Protein AF-A0A2T2YAA9-F1 (afdb_monomer)

Foldseek 3Di:
DPDCPPPVVVVVVVVVVVVVVVVVLVVVLVVLVCCCVVAVVVLVVLVVVVLVVLLVLLVVLLVLQDDPDDDDDDDDDDPDDDDDDPPPVDPDDDPDPVNNQVSLVVSLVSLVVVCVVCVVSLVVSLVSLLVVLVVDPDPLSLQLSLLSLVLQADPPDDDDDPVCSVVSSCCDPPPADSPNRSRGLSNCLSVLSVVDRDRVSNSVSSVSSSVSNVRSSVSSVVSSVVSVVVSVVSD

Organism: NCBI:txid2072846

Structure (mmCIF, N/CA/C/O backbone):
data_AF-A0A2T2YAA9-F1
#
_entry.id   AF-A0A2T2YAA9-F1
#
loop_
_atom_site.group_PDB
_atom_site.id
_atom_site.type_symbol
_atom_site.label_atom_id
_atom_site.label_alt_id
_atom_site.label_comp_id
_atom_site.label_asym_id
_atom_site.label_entity_id
_atom_site.label_seq_id
_atom_site.pdbx_PDB_ins_code
_atom_site.Cartn_x
_atom_site.Cartn_y
_atom_site.Cartn_z
_atom_site.occupancy
_atom_site.B_iso_or_equiv
_atom_site.auth_seq_id
_atom_site.auth_comp_id
_atom_site.auth_asym_id
_atom_site.auth_atom_id
_atom_site.pdbx_PDB_model_num
ATOM 1 N N . MET A 1 1 ? -48.857 -7.497 58.746 1.00 42.31 1 MET A N 1
ATOM 2 C CA . MET A 1 1 ? -48.756 -7.093 57.329 1.00 42.31 1 MET A CA 1
ATOM 3 C C . MET A 1 1 ? -47.392 -6.458 57.128 1.00 42.31 1 MET A C 1
ATOM 5 O O . MET A 1 1 ? -47.195 -5.332 57.558 1.00 42.31 1 MET A O 1
ATOM 9 N N . LEU A 1 2 ? -46.434 -7.200 56.572 1.00 41.28 2 LEU A N 1
ATOM 10 C CA . LEU A 1 2 ? -45.189 -6.611 56.080 1.00 41.28 2 LEU A CA 1
ATOM 11 C C . LEU A 1 2 ? -45.542 -5.955 54.744 1.00 41.28 2 LEU A C 1
ATOM 13 O O . LEU A 1 2 ? -45.769 -6.653 53.758 1.00 41.28 2 LEU A O 1
ATOM 17 N N . SER A 1 3 ? -45.708 -4.631 54.735 1.00 47.03 3 SER A N 1
ATOM 18 C CA . SER A 1 3 ? -45.763 -3.887 53.479 1.00 47.03 3 SER A CA 1
ATOM 19 C C . SER A 1 3 ? -44.434 -4.117 52.769 1.00 47.03 3 SER A C 1
ATOM 21 O O . SER A 1 3 ? -43.398 -4.050 53.417 1.00 47.03 3 SER A O 1
ATOM 23 N N . LEU A 1 4 ? -44.459 -4.462 51.481 1.00 53.53 4 LEU A N 1
ATOM 24 C CA . LEU A 1 4 ? -43.274 -4.604 50.634 1.00 53.53 4 LEU A CA 1
ATOM 25 C C . LEU A 1 4 ? -42.867 -3.206 50.143 1.00 53.53 4 LEU A C 1
ATOM 27 O O . LEU A 1 4 ? -43.451 -2.733 49.168 1.00 53.53 4 LEU A O 1
ATOM 31 N N . PRO A 1 5 ? -41.867 -2.529 50.741 1.00 52.25 5 PRO A N 1
ATOM 32 C CA . PRO A 1 5 ? -41.303 -1.302 50.196 1.00 52.25 5 PRO A CA 1
ATOM 33 C C . PRO A 1 5 ? -40.141 -1.653 49.240 1.00 52.25 5 PRO A C 1
ATOM 35 O O . PRO A 1 5 ? -39.520 -0.773 48.656 1.00 52.25 5 PRO A O 1
ATOM 38 N N . SER A 1 6 ? -39.823 -2.947 49.078 1.00 58.31 6 SER A N 1
ATOM 39 C CA . SER A 1 6 ? -38.597 -3.434 48.447 1.00 58.31 6 SER A CA 1
ATOM 40 C C . SER A 1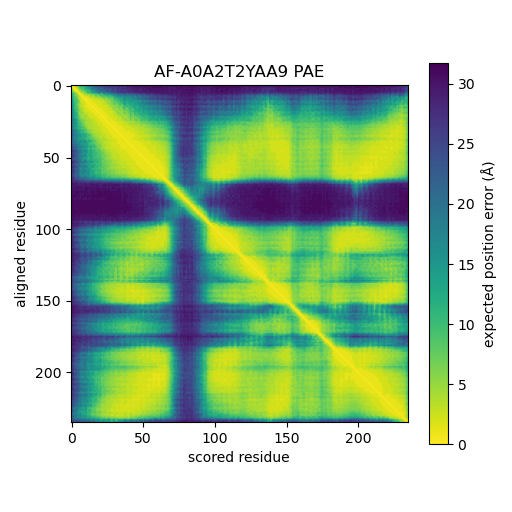 6 ? -38.704 -3.594 46.934 1.00 58.31 6 SER A C 1
ATOM 42 O O . SER A 1 6 ? -37.698 -3.435 46.253 1.00 58.31 6 SER A O 1
ATOM 44 N N . PHE A 1 7 ? -39.896 -3.851 46.383 1.00 58.94 7 PHE A N 1
ATOM 45 C CA . PHE A 1 7 ? -40.039 -4.152 44.953 1.00 58.94 7 PHE A CA 1
ATOM 46 C C . PHE A 1 7 ? -39.785 -2.925 44.064 1.00 58.94 7 PHE A C 1
ATOM 48 O O . PHE A 1 7 ? -39.119 -3.034 43.040 1.00 58.94 7 PHE A O 1
ATOM 55 N N . GLY A 1 8 ? -40.248 -1.740 44.479 1.00 66.44 8 GLY A N 1
ATOM 56 C CA . GLY A 1 8 ? -40.021 -0.491 43.741 1.00 66.44 8 GLY A CA 1
ATOM 57 C C . GLY A 1 8 ? -38.563 -0.017 43.779 1.00 66.44 8 GLY A C 1
ATOM 58 O O . GLY A 1 8 ? -38.060 0.504 42.788 1.00 66.44 8 GLY A O 1
ATOM 59 N N . ILE A 1 9 ? -37.865 -0.248 44.896 1.00 75.19 9 ILE A N 1
ATOM 60 C CA . ILE A 1 9 ? -36.435 0.070 45.036 1.00 75.19 9 ILE A CA 1
ATOM 61 C C . ILE A 1 9 ? -35.593 -0.896 44.191 1.00 75.19 9 ILE A C 1
ATOM 63 O O . ILE A 1 9 ? -34.710 -0.446 43.464 1.00 75.19 9 ILE A O 1
ATOM 67 N N . LEU A 1 10 ? -35.903 -2.199 44.222 1.00 68.31 10 LEU A N 1
ATOM 68 C CA . LEU A 1 10 ? -35.247 -3.209 43.383 1.00 68.31 10 LEU A CA 1
ATOM 69 C C . LEU A 1 10 ? -35.483 -2.964 41.890 1.00 68.31 10 LEU A C 1
ATOM 71 O O . LEU A 1 10 ? -34.528 -2.990 41.125 1.00 68.31 10 LEU A O 1
ATOM 75 N N . ALA A 1 11 ? -36.717 -2.671 41.473 1.00 74.25 11 ALA A N 1
ATOM 76 C CA . ALA A 1 11 ? -37.031 -2.382 40.074 1.00 74.25 11 ALA A CA 1
ATOM 77 C C . ALA A 1 11 ? -36.314 -1.120 39.566 1.00 74.25 11 ALA A C 1
ATOM 79 O O . ALA A 1 11 ? -35.820 -1.107 38.440 1.00 74.25 11 ALA A O 1
ATOM 80 N N . LYS A 1 12 ? -36.209 -0.078 40.404 1.00 80.31 12 LYS A N 1
ATOM 81 C CA . LYS A 1 12 ? -35.449 1.132 40.076 1.00 80.31 12 LYS A CA 1
ATOM 82 C C . LYS A 1 12 ? -33.952 0.843 39.959 1.00 80.31 12 LYS A C 1
ATOM 84 O O . LYS A 1 12 ? -33.364 1.210 38.956 1.00 80.31 12 LYS A O 1
ATOM 89 N N . ALA A 1 13 ? -33.357 0.145 40.926 1.00 78.19 13 ALA A N 1
ATOM 90 C CA . ALA A 1 13 ? -31.937 -0.210 40.880 1.00 78.19 13 ALA A CA 1
ATOM 91 C C . ALA A 1 13 ? -31.597 -1.101 39.672 1.00 78.19 13 ALA A C 1
ATOM 93 O O . ALA A 1 13 ? -30.554 -0.926 39.051 1.00 78.19 13 ALA A O 1
ATOM 94 N N . PHE A 1 14 ? -32.494 -2.025 39.312 1.00 82.62 14 PHE A N 1
ATOM 95 C CA . PHE A 1 14 ? -32.346 -2.867 38.127 1.00 82.62 14 PHE A CA 1
ATOM 96 C C . PHE A 1 14 ? -32.404 -2.024 36.850 1.00 82.62 14 PHE A C 1
ATOM 98 O O . PHE A 1 14 ? -31.515 -2.123 36.014 1.00 82.62 14 PHE A O 1
ATOM 105 N N . LYS A 1 15 ? -33.394 -1.133 36.730 1.00 86.50 15 LYS A N 1
ATOM 106 C CA . LYS A 1 15 ? -33.481 -0.196 35.607 1.00 86.50 15 LYS A CA 1
ATOM 107 C C . LYS A 1 15 ? -32.235 0.689 35.508 1.00 86.50 15 LYS A C 1
ATOM 109 O O . LYS A 1 15 ? -31.640 0.752 34.443 1.00 86.50 15 LYS A O 1
ATOM 114 N N . ASP A 1 16 ? -31.816 1.308 36.611 1.00 84.81 16 ASP A N 1
ATOM 115 C CA . ASP A 1 16 ? -30.644 2.186 36.658 1.00 84.81 16 ASP A CA 1
ATOM 116 C C . ASP A 1 16 ? -29.367 1.428 36.234 1.00 84.81 16 ASP A C 1
ATOM 118 O O . ASP A 1 16 ? -28.530 1.974 35.521 1.00 84.81 16 ASP A O 1
ATOM 122 N N . PHE A 1 17 ? -29.235 0.149 36.609 1.00 85.50 17 PHE A N 1
ATOM 123 C CA . PHE A 1 17 ? -28.132 -0.714 36.176 1.00 85.50 17 PHE A CA 1
ATOM 124 C C . PHE A 1 17 ? -28.141 -0.978 34.663 1.00 85.50 17 PHE A C 1
ATOM 126 O O . PHE A 1 17 ? -27.110 -0.806 34.015 1.00 85.50 17 PHE A O 1
ATOM 133 N N . PHE A 1 18 ? -29.289 -1.347 34.082 1.00 87.19 18 PHE A N 1
ATOM 134 C CA . PHE A 1 18 ? -29.398 -1.530 32.629 1.00 87.19 18 PHE A CA 1
ATOM 135 C C . PHE A 1 18 ? -29.187 -0.217 31.875 1.00 87.19 18 PHE A C 1
ATOM 137 O O . PHE A 1 18 ? -28.466 -0.212 30.885 1.00 87.19 18 PHE A O 1
ATOM 144 N N . ASP A 1 19 ? -29.728 0.899 32.367 1.00 87.69 19 ASP A N 1
ATOM 145 C CA . ASP A 1 19 ? -29.524 2.227 31.782 1.00 87.69 19 ASP A CA 1
ATOM 146 C C . ASP A 1 19 ? -28.031 2.607 31.769 1.00 87.69 19 ASP A C 1
ATOM 148 O O . ASP A 1 19 ? -27.552 3.207 30.807 1.00 87.69 19 ASP A O 1
ATOM 152 N N . ILE A 1 20 ? -27.273 2.248 32.813 1.00 86.25 20 ILE A N 1
ATOM 153 C CA . ILE A 1 20 ? -25.814 2.433 32.846 1.00 86.25 20 ILE A CA 1
ATOM 154 C C . ILE A 1 20 ? -25.128 1.538 31.810 1.00 86.25 20 ILE A C 1
ATOM 156 O O . ILE A 1 20 ? -24.287 2.035 31.066 1.00 86.25 20 ILE A O 1
ATOM 160 N N . ILE A 1 21 ? -25.489 0.253 31.720 1.00 85.88 21 ILE A N 1
ATOM 161 C CA . ILE A 1 21 ? -24.911 -0.667 30.725 1.00 85.88 21 ILE A CA 1
ATOM 162 C C . ILE A 1 21 ? -25.184 -0.180 29.298 1.00 85.88 21 ILE A C 1
ATOM 164 O O . ILE A 1 21 ? -24.259 -0.137 28.490 1.00 85.88 21 ILE A O 1
ATOM 168 N N . PHE A 1 22 ? -26.416 0.238 28.994 1.00 85.44 22 PHE A N 1
ATOM 169 C CA . PHE A 1 22 ? -26.766 0.780 27.681 1.00 85.44 22 PHE A CA 1
ATOM 170 C C . PHE A 1 22 ? -25.948 2.032 27.358 1.00 85.44 22 PHE A C 1
ATOM 172 O O . PHE A 1 22 ? -25.368 2.112 26.280 1.00 85.44 22 PHE A O 1
ATOM 179 N N . LYS A 1 23 ? -25.803 2.962 28.311 1.00 87.38 23 LYS A N 1
ATOM 180 C CA . LYS A 1 23 ? -24.976 4.165 28.125 1.00 87.38 23 LYS A CA 1
ATOM 181 C C . LYS A 1 23 ? -23.495 3.857 27.923 1.00 87.38 23 LYS A C 1
ATOM 183 O O . LYS A 1 23 ? -22.835 4.571 27.174 1.00 87.38 23 LYS A O 1
ATOM 188 N N . ILE A 1 24 ? -22.963 2.833 28.593 1.00 85.50 24 ILE A N 1
ATOM 189 C CA . ILE A 1 24 ? -21.583 2.378 28.374 1.00 85.50 24 ILE A CA 1
ATOM 190 C C . ILE A 1 24 ? -21.442 1.852 26.944 1.00 85.50 24 ILE A C 1
ATOM 192 O O . ILE A 1 24 ? -20.540 2.295 26.240 1.00 85.50 24 ILE A O 1
ATOM 196 N N . GLY A 1 25 ? -22.367 1.003 26.485 1.00 84.81 25 GLY A N 1
ATOM 197 C CA . GLY A 1 25 ? -22.364 0.489 25.113 1.00 84.81 25 GLY A CA 1
ATOM 198 C C . GLY A 1 25 ? -22.473 1.593 24.054 1.00 84.81 25 GLY A C 1
ATOM 199 O O . GLY A 1 25 ? -21.691 1.616 23.107 1.00 84.81 25 GLY A O 1
ATOM 200 N N . GLU A 1 26 ? -23.381 2.557 24.238 1.00 86.75 26 GLU A N 1
ATOM 201 C CA . GLU A 1 26 ? -23.513 3.728 23.355 1.00 86.75 26 GLU A CA 1
ATOM 202 C C . GLU A 1 26 ? -22.229 4.567 23.320 1.00 86.75 26 GLU A C 1
ATOM 204 O O . GLU A 1 26 ? -21.794 5.010 22.255 1.00 86.75 26 GLU A O 1
ATOM 209 N N . TYR A 1 27 ? -21.601 4.781 24.480 1.00 86.75 27 TYR A N 1
ATOM 210 C CA . TYR A 1 27 ? -20.348 5.522 24.575 1.00 86.75 27 TYR A CA 1
ATOM 211 C C . TYR A 1 27 ? -19.201 4.791 23.871 1.00 86.75 27 TYR A C 1
ATOM 213 O O . TYR A 1 27 ? -18.469 5.411 23.099 1.00 86.75 27 TYR A O 1
ATOM 221 N N . GLU A 1 28 ? -19.052 3.485 24.096 1.00 85.25 28 GLU A N 1
ATOM 222 C CA . GLU A 1 28 ? -18.047 2.655 23.427 1.00 85.25 28 GLU A CA 1
ATOM 223 C C . GLU A 1 28 ? -18.237 2.675 21.908 1.00 85.25 28 GLU A C 1
ATOM 225 O O . GLU A 1 28 ? -17.284 2.937 21.171 1.00 85.25 28 GLU A O 1
ATOM 230 N N . GLN A 1 29 ? -19.469 2.495 21.430 1.00 84.62 29 GLN A N 1
ATOM 231 C CA . GLN A 1 29 ? -19.788 2.560 20.006 1.00 84.62 29 GLN A CA 1
ATOM 232 C C . GLN A 1 29 ? -19.463 3.939 19.411 1.00 84.62 29 GLN A C 1
ATOM 234 O O . GLN A 1 29 ? -18.810 4.027 18.368 1.00 84.62 29 GLN A O 1
ATOM 239 N N . ALA A 1 30 ? -19.825 5.027 20.098 1.00 87.38 30 ALA A N 1
ATOM 240 C CA . ALA A 1 30 ? -19.506 6.384 19.661 1.00 87.38 30 ALA A CA 1
ATOM 241 C C . ALA A 1 30 ? -17.989 6.636 19.584 1.00 87.38 30 ALA A C 1
ATOM 243 O O . ALA A 1 30 ? -17.515 7.275 18.641 1.00 87.38 30 ALA A O 1
ATOM 244 N N . GLN A 1 31 ? -17.206 6.115 20.536 1.00 85.75 31 GLN A N 1
ATOM 245 C CA . GLN A 1 31 ? -15.742 6.209 20.498 1.00 85.75 31 GLN A CA 1
ATOM 246 C C . GLN A 1 31 ? -15.150 5.431 19.320 1.00 85.75 31 GLN A C 1
ATOM 248 O O . GLN A 1 31 ? -14.274 5.946 18.621 1.00 85.75 31 GLN A O 1
ATOM 253 N N . ARG A 1 32 ? -15.650 4.219 19.057 1.00 85.38 32 ARG A N 1
ATOM 254 C CA . ARG A 1 32 ? -15.212 3.401 17.919 1.00 85.38 32 ARG A CA 1
ATOM 255 C C . ARG A 1 32 ? -15.513 4.076 16.583 1.00 85.38 32 ARG A C 1
ATOM 257 O O . ARG A 1 32 ? -14.633 4.159 15.726 1.00 85.38 32 ARG A O 1
ATOM 264 N N . GLU A 1 33 ? -16.715 4.624 16.418 1.00 88.31 33 GLU A N 1
ATOM 265 C CA . GLU A 1 33 ? -17.073 5.393 15.224 1.00 88.31 33 GLU A CA 1
ATOM 266 C C . GLU A 1 33 ? -16.195 6.627 15.039 1.00 88.31 33 GLU A C 1
ATOM 268 O O . GLU A 1 33 ? -15.752 6.916 13.923 1.00 88.31 33 GLU A O 1
ATOM 273 N N . LYS A 1 34 ? -15.943 7.360 16.129 1.00 89.19 34 LYS A N 1
ATOM 274 C CA . LYS A 1 34 ? -15.085 8.541 16.111 1.00 89.19 34 LYS A CA 1
ATOM 275 C C . LYS A 1 34 ? -13.676 8.172 15.653 1.00 89.19 34 LYS A C 1
ATOM 277 O O . LYS A 1 34 ? -13.170 8.778 14.712 1.00 89.19 34 LYS A O 1
ATOM 282 N N . LYS A 1 35 ? -13.078 7.129 16.239 1.00 85.56 35 LYS A N 1
ATOM 283 C CA . LYS A 1 35 ? -11.759 6.616 15.837 1.00 85.56 35 LYS A CA 1
ATOM 284 C C . LYS A 1 35 ? -11.744 6.195 14.368 1.00 85.56 35 LYS A C 1
ATOM 286 O O . LYS A 1 35 ? -10.823 6.550 13.635 1.00 85.56 35 LYS A O 1
ATOM 291 N N . PHE A 1 36 ? -12.771 5.487 13.901 1.00 89.31 36 PHE A N 1
ATOM 292 C CA . PHE A 1 36 ? -12.857 5.095 12.497 1.00 89.31 36 PHE A CA 1
ATOM 293 C C . PHE A 1 36 ? -12.867 6.307 11.556 1.00 89.31 36 PHE A C 1
ATOM 295 O O . PHE A 1 36 ? -12.068 6.364 10.622 1.00 89.31 36 PHE A O 1
ATOM 302 N N . LYS A 1 37 ? -13.732 7.292 11.824 1.00 90.12 37 LYS A N 1
ATOM 303 C CA . LYS A 1 37 ? -13.917 8.485 10.982 1.00 90.12 37 LYS A CA 1
ATOM 304 C C . LYS A 1 37 ? -12.713 9.427 11.014 1.00 90.12 37 LYS A C 1
ATOM 306 O O . LYS A 1 37 ? -12.337 9.957 9.975 1.00 90.12 37 LYS A O 1
ATOM 311 N N . GLU A 1 38 ? -12.123 9.644 12.186 1.00 88.38 38 GLU A N 1
ATOM 312 C CA . GLU A 1 38 ? -11.059 10.637 12.380 1.00 88.38 38 GLU A CA 1
ATOM 313 C C . GLU A 1 38 ? -9.654 10.076 12.131 1.00 88.38 38 GLU A C 1
ATOM 315 O O . GLU A 1 38 ? -8.731 10.846 11.872 1.00 88.38 38 GLU A O 1
ATOM 320 N N . VAL A 1 39 ? -9.475 8.752 12.200 1.00 85.75 39 VAL A N 1
ATOM 321 C CA . VAL A 1 39 ? -8.144 8.128 12.179 1.00 85.75 39 VAL A CA 1
ATOM 322 C C . VAL A 1 39 ? -8.018 7.076 11.080 1.00 85.75 39 VAL A C 1
ATOM 324 O O . VAL A 1 39 ? -7.209 7.238 10.167 1.00 85.75 39 VAL A O 1
ATOM 327 N N . ILE A 1 40 ? -8.821 6.010 11.126 1.00 87.81 40 ILE A N 1
ATOM 328 C CA . ILE A 1 40 ? -8.677 4.860 10.212 1.00 87.81 40 ILE A CA 1
ATOM 329 C C . ILE A 1 40 ? -9.000 5.247 8.763 1.00 87.81 40 ILE A C 1
ATOM 331 O O . ILE A 1 40 ? -8.230 4.954 7.846 1.00 87.81 40 ILE A O 1
ATOM 335 N N . LEU A 1 41 ? -10.122 5.936 8.550 1.00 90.38 41 LEU A N 1
ATOM 336 C CA . LEU A 1 41 ? -10.585 6.316 7.220 1.00 90.38 41 LEU A CA 1
ATOM 337 C C . LEU A 1 41 ? -9.626 7.300 6.516 1.00 90.38 41 LEU A C 1
ATOM 339 O O . LEU A 1 41 ? -9.279 7.033 5.363 1.00 90.38 41 LEU A O 1
ATOM 343 N N . PRO A 1 42 ? -9.125 8.375 7.159 1.00 89.69 42 PRO A N 1
ATOM 344 C CA . PRO A 1 42 ? -8.121 9.249 6.548 1.00 89.69 42 PRO A CA 1
ATOM 345 C C . PRO A 1 42 ? -6.823 8.526 6.164 1.00 89.69 42 PRO A C 1
ATOM 347 O O . PRO A 1 42 ? -6.260 8.784 5.095 1.00 89.69 42 PRO A O 1
ATOM 350 N N . VAL A 1 43 ? -6.353 7.587 6.995 1.00 87.06 43 VAL A N 1
ATOM 351 C CA . VAL A 1 43 ? -5.174 6.763 6.674 1.00 87.06 43 VAL A CA 1
ATOM 352 C C . VAL A 1 43 ? -5.427 5.930 5.418 1.00 87.06 43 VAL A C 1
ATOM 354 O O . VAL A 1 43 ? -4.605 5.948 4.501 1.00 87.06 43 VAL A O 1
ATOM 357 N N . TYR A 1 44 ? -6.585 5.272 5.318 1.00 90.44 44 TYR A N 1
ATOM 358 C CA . TYR A 1 44 ? -6.962 4.522 4.118 1.00 90.44 44 TYR A CA 1
ATOM 359 C C . TYR A 1 44 ? -7.085 5.405 2.867 1.00 90.44 44 TYR A C 1
ATOM 361 O O . TYR A 1 44 ? -6.632 5.027 1.790 1.00 90.44 44 TYR A O 1
ATOM 369 N N . GLN A 1 45 ? -7.661 6.603 2.985 1.00 90.94 45 GLN A N 1
ATOM 370 C CA . GLN A 1 45 ? -7.767 7.543 1.862 1.00 90.94 45 GLN A CA 1
ATOM 371 C C . GLN A 1 45 ? -6.387 7.981 1.350 1.00 90.94 45 GLN A C 1
ATOM 373 O O . GLN A 1 45 ? -6.161 8.083 0.139 1.00 90.94 45 GLN A O 1
ATOM 378 N N . THR A 1 46 ? -5.445 8.185 2.271 1.00 86.94 46 THR A N 1
ATOM 379 C CA . THR A 1 46 ? -4.061 8.529 1.927 1.00 86.94 46 THR A CA 1
ATOM 380 C C . THR A 1 46 ? -3.376 7.341 1.253 1.00 86.94 46 THR A C 1
ATOM 382 O O . THR A 1 46 ? -2.750 7.498 0.206 1.00 86.94 46 THR A O 1
ATOM 385 N N . PHE A 1 47 ? -3.575 6.132 1.783 1.00 88.50 47 PHE A N 1
ATOM 386 C CA . PHE A 1 47 ? -3.129 4.889 1.161 1.00 88.50 47 PHE A CA 1
ATOM 387 C C . PHE A 1 47 ? -3.666 4.715 -0.270 1.00 88.50 47 PHE A C 1
ATOM 389 O O . PHE A 1 47 ? -2.880 4.439 -1.172 1.00 88.50 47 PHE A O 1
ATOM 396 N N . ASN A 1 48 ? -4.962 4.942 -0.510 1.00 90.69 48 ASN A N 1
ATOM 397 C CA . ASN A 1 48 ? -5.555 4.862 -1.851 1.00 90.69 48 ASN A CA 1
ATOM 398 C C . ASN A 1 48 ? -4.882 5.823 -2.834 1.00 90.69 48 ASN A C 1
ATOM 400 O O . ASN A 1 48 ? -4.609 5.454 -3.975 1.00 90.69 48 ASN A O 1
ATOM 404 N N . THR A 1 49 ? -4.588 7.044 -2.381 1.00 89.00 49 THR A N 1
ATOM 405 C CA . THR A 1 49 ? -3.879 8.042 -3.193 1.00 89.00 49 THR A CA 1
ATOM 406 C C . THR A 1 49 ? -2.478 7.551 -3.557 1.00 89.00 49 THR A C 1
ATOM 408 O O . THR A 1 49 ? -2.100 7.587 -4.726 1.00 89.00 49 THR A O 1
ATOM 411 N N . ILE A 1 50 ? -1.741 7.017 -2.578 1.00 86.00 50 ILE A N 1
ATOM 412 C CA . ILE A 1 50 ? -0.394 6.469 -2.782 1.00 86.00 50 ILE A CA 1
ATOM 413 C C . ILE A 1 50 ? -0.423 5.268 -3.737 1.00 86.00 50 ILE A C 1
ATOM 415 O O . ILE A 1 50 ? 0.422 5.172 -4.625 1.00 86.00 50 ILE A O 1
ATOM 419 N N . HIS A 1 51 ? -1.381 4.353 -3.575 1.00 89.94 51 HIS A N 1
ATOM 420 C CA . HIS A 1 51 ? -1.538 3.198 -4.456 1.00 89.94 51 HIS A CA 1
ATOM 421 C C . HIS A 1 51 ? -1.804 3.630 -5.903 1.00 89.94 51 HIS A C 1
ATOM 423 O O . HIS A 1 51 ? -1.084 3.213 -6.810 1.00 89.94 51 HIS A O 1
ATOM 429 N N . ALA A 1 52 ? -2.775 4.522 -6.119 1.00 89.38 52 ALA A N 1
ATOM 430 C CA . ALA A 1 52 ? -3.093 5.034 -7.449 1.00 89.38 52 ALA A CA 1
ATOM 431 C C . ALA A 1 52 ? -1.890 5.736 -8.101 1.00 89.38 52 ALA A C 1
ATOM 433 O O . ALA A 1 52 ? -1.636 5.565 -9.294 1.00 89.38 52 ALA A O 1
ATOM 434 N N . GLU A 1 53 ? -1.122 6.496 -7.318 1.00 87.12 53 GLU A N 1
ATOM 435 C CA . GLU A 1 53 ? 0.094 7.154 -7.789 1.00 87.12 53 GLU A CA 1
ATOM 436 C C . GLU A 1 53 ? 1.181 6.146 -8.185 1.00 87.12 53 GLU A C 1
ATOM 438 O O . GLU A 1 53 ? 1.774 6.287 -9.255 1.00 87.12 53 GLU A O 1
ATOM 443 N N . TYR A 1 54 ? 1.405 5.097 -7.387 1.00 86.75 54 TYR A N 1
ATOM 444 C CA . TYR A 1 54 ? 2.334 4.022 -7.739 1.00 86.75 54 TYR A CA 1
ATOM 445 C C . TYR A 1 54 ? 1.971 3.359 -9.065 1.00 86.75 54 TYR A C 1
ATOM 447 O O . TYR A 1 54 ? 2.832 3.242 -9.935 1.00 86.75 54 TYR A O 1
ATOM 455 N N . ILE A 1 55 ? 0.709 2.952 -9.231 1.00 90.19 55 ILE A N 1
ATOM 456 C CA . ILE A 1 55 ? 0.245 2.304 -10.463 1.00 90.19 55 ILE A CA 1
ATOM 457 C C . ILE A 1 55 ? 0.438 3.240 -11.656 1.00 90.19 55 ILE A C 1
ATOM 459 O O . ILE A 1 55 ? 1.000 2.831 -12.668 1.00 90.19 55 ILE A O 1
ATOM 463 N N . LYS A 1 56 ? 0.077 4.520 -11.516 1.00 88.50 56 LYS A N 1
ATOM 464 C CA . LYS A 1 56 ? 0.265 5.525 -12.569 1.00 88.50 56 LYS A CA 1
ATOM 465 C C . LYS A 1 56 ? 1.737 5.708 -12.958 1.00 88.50 56 LYS A C 1
ATOM 467 O O . LYS A 1 56 ? 2.040 5.791 -14.146 1.00 88.50 56 LYS A O 1
ATOM 472 N N . ILE A 1 57 ? 2.641 5.800 -11.981 1.00 86.81 57 ILE A N 1
ATOM 473 C CA . ILE A 1 57 ? 4.086 5.944 -12.217 1.00 86.81 57 ILE A CA 1
ATOM 474 C C . ILE A 1 57 ? 4.630 4.709 -12.934 1.00 86.81 57 ILE A C 1
ATOM 476 O O . ILE A 1 57 ? 5.370 4.847 -13.907 1.00 86.81 57 ILE A O 1
ATOM 480 N N . ILE A 1 58 ? 4.253 3.514 -12.476 1.00 89.75 58 ILE A N 1
ATOM 481 C CA . ILE A 1 58 ? 4.702 2.253 -13.068 1.00 89.75 58 ILE A CA 1
ATOM 482 C C . ILE A 1 58 ? 4.191 2.122 -14.507 1.00 89.75 58 ILE A C 1
ATOM 484 O O . ILE A 1 58 ? 4.989 1.851 -15.402 1.00 89.75 58 ILE A O 1
ATOM 488 N N . ASP A 1 59 ? 2.906 2.387 -14.751 1.00 89.12 59 ASP A N 1
ATOM 489 C CA . ASP A 1 59 ? 2.303 2.321 -16.087 1.00 89.12 59 ASP A CA 1
ATOM 490 C C . ASP A 1 59 ? 2.965 3.314 -17.053 1.00 89.12 59 ASP A C 1
ATOM 492 O O . ASP A 1 59 ? 3.275 2.961 -18.192 1.00 89.12 59 ASP A O 1
ATOM 496 N N . PHE A 1 60 ? 3.265 4.531 -16.584 1.00 88.38 60 PHE A N 1
ATOM 497 C CA . PHE A 1 60 ? 4.039 5.504 -17.355 1.00 88.38 60 PHE A CA 1
ATOM 498 C C . PHE A 1 60 ? 5.439 4.980 -17.699 1.00 88.38 60 PHE A C 1
ATOM 500 O O . PHE A 1 60 ? 5.858 5.075 -18.851 1.00 88.38 60 PHE A O 1
ATOM 507 N N . CYS A 1 61 ? 6.154 4.403 -16.727 1.00 87.44 61 CYS A N 1
ATOM 508 C CA . CYS A 1 61 ? 7.494 3.867 -16.959 1.00 87.44 61 CYS A CA 1
ATOM 509 C C . CYS A 1 61 ? 7.473 2.720 -17.977 1.00 87.44 61 CYS A C 1
ATOM 511 O O . CYS A 1 61 ? 8.282 2.710 -18.899 1.00 87.44 61 CYS A O 1
ATOM 513 N N . ILE A 1 62 ? 6.519 1.791 -17.859 1.00 88.62 62 ILE A N 1
ATOM 514 C CA . ILE A 1 62 ? 6.340 0.683 -18.809 1.00 88.62 62 ILE A CA 1
ATOM 515 C C . ILE A 1 62 ? 6.075 1.221 -20.222 1.00 88.62 62 ILE A C 1
ATOM 517 O O . ILE A 1 62 ? 6.664 0.727 -21.183 1.00 88.62 62 ILE A O 1
ATOM 521 N N . ALA A 1 63 ? 5.213 2.230 -20.362 1.00 85.50 63 ALA A N 1
ATOM 522 C CA . ALA A 1 63 ? 4.876 2.815 -21.659 1.00 85.50 63 ALA A CA 1
ATOM 523 C C . ALA A 1 63 ? 6.031 3.619 -22.286 1.00 85.50 63 ALA A C 1
ATOM 525 O O . ALA A 1 63 ? 6.135 3.687 -23.507 1.00 85.50 63 ALA A O 1
ATOM 526 N N . ALA A 1 64 ? 6.890 4.233 -21.468 1.00 84.69 64 ALA A N 1
ATOM 527 C CA . ALA A 1 64 ? 8.011 5.051 -21.931 1.00 84.69 64 ALA A CA 1
ATOM 528 C C . ALA A 1 64 ? 9.290 4.245 -22.235 1.00 84.69 64 ALA A C 1
ATOM 530 O O . ALA A 1 64 ? 10.203 4.774 -22.879 1.00 84.69 64 ALA A O 1
ATOM 531 N N . LEU A 1 65 ? 9.365 2.977 -21.810 1.00 85.31 65 LEU A N 1
ATOM 532 C CA . LEU A 1 65 ? 10.437 2.072 -22.222 1.00 85.31 65 LEU A CA 1
ATOM 533 C C . LEU A 1 65 ? 10.416 1.858 -23.745 1.00 85.31 65 LEU A C 1
ATOM 535 O O . LEU A 1 65 ? 9.333 1.753 -24.329 1.00 85.31 65 LEU A O 1
ATOM 539 N N . PRO A 1 66 ? 11.590 1.773 -24.394 1.00 79.50 66 PRO A N 1
ATOM 540 C CA . PRO A 1 66 ? 11.663 1.473 -25.820 1.00 79.50 66 PRO A CA 1
ATOM 541 C C . PRO A 1 66 ? 10.968 0.135 -26.126 1.00 79.50 66 PRO A C 1
ATOM 543 O O . PRO A 1 66 ? 10.969 -0.777 -25.303 1.00 79.50 66 PRO A O 1
ATOM 546 N N . LEU A 1 67 ? 10.329 0.039 -27.293 1.00 72.62 67 LEU A N 1
ATOM 547 C CA . LEU A 1 67 ? 9.780 -1.214 -27.814 1.00 72.62 67 LEU A CA 1
ATOM 548 C C . LEU A 1 67 ? 10.845 -1.840 -28.711 1.00 72.62 67 LEU A C 1
ATOM 550 O O . LEU A 1 67 ? 11.358 -1.158 -29.601 1.00 72.62 67 LEU A O 1
ATOM 554 N N . LYS A 1 68 ? 11.193 -3.108 -28.471 1.00 61.59 68 LYS A N 1
ATOM 555 C CA . 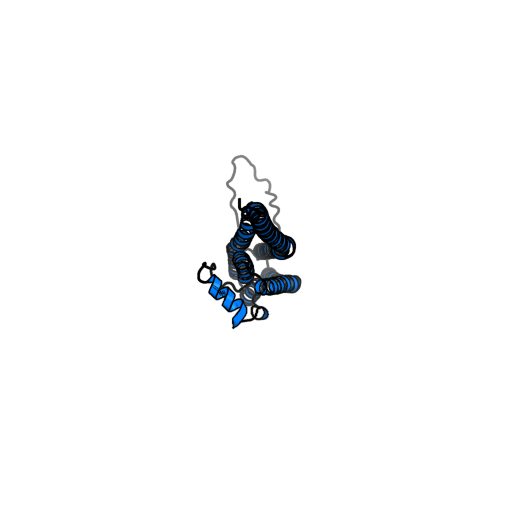LYS A 1 68 ? 12.245 -3.783 -29.241 1.00 61.59 68 LYS A CA 1
ATOM 556 C C . LYS A 1 68 ? 11.900 -4.004 -30.716 1.00 61.59 68 LYS A C 1
ATOM 558 O O . LYS A 1 68 ? 12.832 -4.049 -31.502 1.00 61.59 68 LYS A O 1
ATOM 563 N N . ASP A 1 69 ? 10.624 -4.052 -31.108 1.00 49.91 69 ASP A N 1
ATOM 564 C CA . ASP A 1 69 ? 10.221 -4.210 -32.511 1.00 49.91 69 ASP A CA 1
ATOM 565 C C . ASP A 1 69 ? 8.773 -3.745 -32.765 1.00 49.91 69 ASP A C 1
ATOM 567 O O . ASP A 1 69 ? 7.821 -4.373 -32.313 1.00 49.91 69 ASP A O 1
ATOM 571 N N . GLU A 1 70 ? 8.591 -2.702 -33.578 1.00 44.69 70 GLU A N 1
ATOM 572 C CA . GLU A 1 70 ? 7.404 -2.566 -34.437 1.00 44.69 70 GLU A CA 1
ATOM 573 C C . GLU A 1 70 ? 7.876 -2.358 -35.881 1.00 44.69 70 GLU A C 1
ATOM 575 O O . GLU A 1 70 ? 7.801 -1.271 -36.454 1.00 44.69 70 GLU A O 1
ATOM 580 N N . SER A 1 71 ? 8.393 -3.428 -36.488 1.00 40.38 71 SER A N 1
ATOM 581 C CA . SER A 1 71 ? 8.455 -3.536 -37.943 1.00 40.38 71 SER A CA 1
ATOM 582 C C . SER A 1 71 ? 7.305 -4.426 -38.441 1.00 40.38 71 SER A C 1
ATOM 584 O O . SER A 1 71 ? 7.223 -5.615 -38.158 1.00 40.38 71 SER A O 1
ATOM 586 N N . THR A 1 72 ? 6.403 -3.777 -39.191 1.00 39.19 72 THR A N 1
ATOM 587 C CA . THR A 1 72 ? 5.346 -4.304 -40.084 1.00 39.19 72 THR A CA 1
ATOM 588 C C . THR A 1 72 ? 4.164 -5.080 -39.481 1.00 39.19 72 THR A C 1
ATOM 590 O O . THR A 1 72 ? 4.186 -6.297 -39.352 1.00 39.19 72 THR A O 1
ATOM 593 N N . ILE A 1 73 ? 3.049 -4.368 -39.271 1.00 35.16 73 ILE A N 1
ATOM 594 C CA . ILE A 1 73 ? 1.696 -4.946 -39.332 1.00 35.16 73 ILE A CA 1
ATOM 595 C C . ILE A 1 73 ? 1.290 -5.011 -40.814 1.00 35.16 73 ILE A C 1
ATOM 597 O O . ILE A 1 73 ? 1.104 -3.960 -41.440 1.00 35.16 73 ILE A O 1
ATOM 601 N N . ASP A 1 74 ? 1.152 -6.215 -41.372 1.00 36.16 74 ASP A N 1
ATOM 602 C CA . ASP A 1 74 ? 0.497 -6.426 -42.668 1.00 36.16 74 ASP A CA 1
ATOM 603 C C . ASP A 1 74 ? -1.020 -6.265 -42.504 1.00 36.16 74 ASP A C 1
ATOM 605 O O . ASP A 1 74 ? -1.671 -6.979 -41.739 1.00 36.16 74 ASP A O 1
ATOM 609 N N . ILE A 1 75 ? -1.588 -5.294 -43.218 1.00 38.75 75 ILE A N 1
ATOM 610 C CA . ILE A 1 75 ? -3.035 -5.067 -43.285 1.00 38.75 75 ILE A CA 1
ATOM 611 C C . ILE A 1 75 ? -3.570 -5.902 -44.460 1.00 38.75 75 ILE A C 1
ATOM 613 O O . ILE A 1 75 ? -3.013 -5.787 -45.554 1.00 38.75 75 ILE A O 1
ATOM 617 N N . PRO A 1 76 ? -4.640 -6.705 -44.298 1.00 36.50 76 PRO A N 1
ATOM 618 C CA . PRO A 1 76 ? -5.221 -7.446 -45.414 1.00 36.50 76 PRO A CA 1
ATOM 619 C C . PRO A 1 76 ? -5.733 -6.472 -46.486 1.00 36.50 76 PRO A C 1
ATOM 621 O O . PRO A 1 76 ? -6.472 -5.538 -46.166 1.00 36.50 76 PRO A O 1
ATOM 624 N N . GLU A 1 77 ? -5.349 -6.673 -47.750 1.00 36.09 77 GLU A N 1
ATOM 625 C CA . GLU A 1 77 ? -5.844 -5.863 -48.869 1.00 36.09 77 GLU A CA 1
ATOM 626 C C . GLU A 1 77 ? -7.372 -6.020 -49.002 1.00 36.09 77 GLU A C 1
ATOM 628 O O . GLU A 1 77 ? -7.888 -7.124 -49.170 1.00 36.09 77 GLU A O 1
ATOM 633 N N . ILE A 1 78 ? -8.106 -4.904 -48.929 1.00 39.47 78 ILE A N 1
ATOM 634 C CA . ILE A 1 78 ? -9.533 -4.847 -49.269 1.00 39.47 78 ILE A CA 1
ATOM 635 C C . ILE A 1 78 ? -9.626 -4.584 -50.776 1.00 39.47 78 ILE A C 1
ATOM 637 O O . ILE A 1 78 ? -9.142 -3.556 -51.259 1.00 39.47 78 ILE A O 1
ATOM 641 N N . GLU A 1 79 ? -10.234 -5.510 -51.522 1.00 32.34 79 GLU A N 1
ATOM 642 C CA . GLU A 1 79 ? -10.432 -5.386 -52.970 1.00 32.34 79 GLU A CA 1
ATOM 643 C C . GLU A 1 79 ? -11.173 -4.086 -53.327 1.00 32.34 79 GLU A C 1
ATOM 645 O O . GLU A 1 79 ? -12.262 -3.807 -52.825 1.00 32.34 79 GLU A O 1
ATOM 650 N N . GLY A 1 80 ? -10.581 -3.299 -54.232 1.00 41.03 80 GLY A N 1
ATOM 651 C CA . GLY A 1 80 ? -11.217 -2.129 -54.848 1.00 41.03 80 GLY A CA 1
ATOM 652 C C . GLY A 1 80 ? -10.645 -0.761 -54.468 1.00 41.03 80 GLY A C 1
ATOM 653 O O . GLY A 1 80 ? -11.075 0.236 -55.046 1.00 41.03 80 GLY A O 1
ATOM 654 N N . VAL A 1 81 ? -9.660 -0.675 -53.565 1.00 35.28 81 VAL A N 1
ATOM 655 C CA . VAL A 1 81 ? -9.004 0.603 -53.228 1.00 35.28 81 VAL A CA 1
ATOM 656 C C . VAL A 1 81 ? -7.673 0.728 -53.972 1.00 35.28 81 VAL A C 1
ATOM 658 O O . VAL A 1 81 ? -6.669 0.113 -53.618 1.00 35.28 81 VAL A O 1
ATOM 661 N N . THR A 1 82 ? -7.658 1.539 -55.031 1.00 37.03 82 THR A N 1
ATOM 662 C CA . THR A 1 82 ? -6.436 1.966 -55.726 1.00 37.03 82 THR A CA 1
ATOM 663 C C . THR A 1 82 ? -5.477 2.652 -54.754 1.00 37.03 82 THR A C 1
ATOM 665 O O . THR A 1 82 ? -5.838 3.637 -54.113 1.00 37.03 82 THR A O 1
ATOM 668 N N . LYS A 1 83 ? -4.247 2.128 -54.677 1.00 44.38 83 LYS A N 1
ATOM 669 C CA . LYS A 1 83 ? -3.118 2.657 -53.900 1.00 44.38 83 LYS A CA 1
ATOM 670 C C . LYS A 1 83 ? -2.784 4.091 -54.340 1.00 44.38 83 LYS A C 1
ATOM 672 O O . LYS A 1 83 ? -2.027 4.292 -55.283 1.00 44.38 83 LYS A O 1
ATOM 677 N N . SER A 1 84 ? -3.336 5.079 -53.645 1.00 35.91 84 SER A N 1
ATOM 678 C CA . SER A 1 84 ? -2.739 6.410 -53.505 1.00 35.91 84 SER A CA 1
ATOM 679 C C . SER A 1 84 ? -2.291 6.534 -52.056 1.00 35.91 84 SER A C 1
ATOM 681 O O . SER A 1 84 ? -3.112 6.322 -51.166 1.00 35.91 84 SER A O 1
ATOM 683 N N . ASP A 1 85 ? -0.994 6.774 -51.870 1.00 33.59 85 ASP A N 1
ATOM 684 C CA . ASP A 1 85 ? -0.213 6.653 -50.638 1.00 33.59 85 ASP A CA 1
ATOM 685 C C . ASP A 1 85 ? -1.006 6.618 -49.321 1.00 33.59 85 ASP A C 1
ATOM 687 O O . ASP A 1 85 ? -1.700 7.584 -48.983 1.00 33.59 85 ASP A O 1
ATOM 691 N N . PRO A 1 86 ? -0.856 5.552 -48.513 1.00 37.03 86 PRO A N 1
ATOM 692 C CA . PRO A 1 86 ? -1.328 5.594 -47.147 1.00 37.03 86 PRO A CA 1
ATOM 693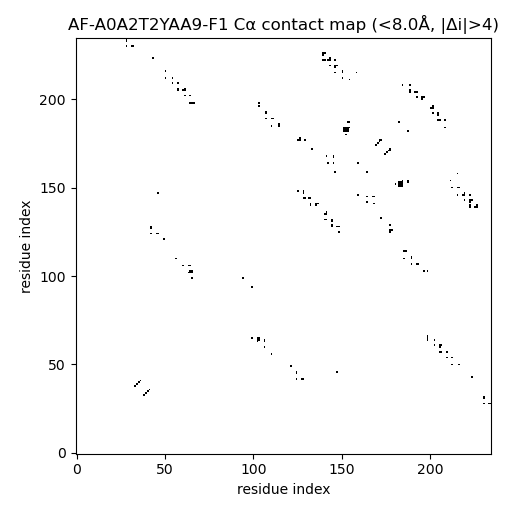 C C . PRO A 1 86 ? -0.536 6.686 -46.424 1.00 37.03 86 PRO A C 1
ATOM 695 O O . PRO A 1 86 ? 0.648 6.518 -46.133 1.00 37.03 86 PRO A O 1
ATOM 698 N N . GLN A 1 87 ? -1.197 7.797 -46.087 1.00 33.47 87 GLN A N 1
ATOM 699 C CA . GLN A 1 87 ? -0.758 8.673 -45.005 1.00 33.47 87 GLN A CA 1
ATOM 700 C C . GLN A 1 87 ? -0.852 7.888 -43.694 1.00 33.47 87 GLN A C 1
ATOM 702 O O . GLN A 1 87 ? -1.758 8.053 -42.881 1.00 33.47 87 GLN A O 1
ATOM 707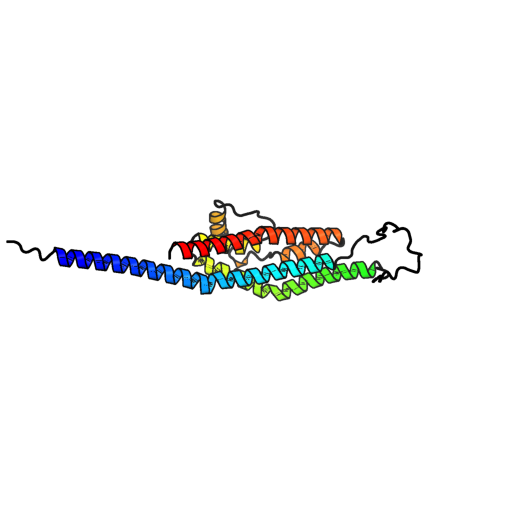 N N . LYS A 1 88 ? 0.113 6.996 -43.496 1.00 36.03 88 LYS A N 1
ATOM 708 C CA . LYS A 1 88 ? 0.516 6.550 -42.180 1.00 36.03 88 LYS A CA 1
ATOM 709 C C . LYS A 1 88 ? 1.238 7.739 -41.568 1.00 36.03 88 LYS A C 1
ATOM 711 O O . LYS A 1 88 ? 2.333 8.105 -41.991 1.00 36.03 88 LYS A O 1
ATOM 716 N N . ILE A 1 89 ? 0.585 8.379 -40.608 1.00 31.41 89 ILE A N 1
ATOM 717 C CA . ILE A 1 89 ? 1.253 9.296 -39.694 1.00 31.41 89 ILE A CA 1
ATOM 718 C C . ILE A 1 89 ? 2.217 8.430 -38.872 1.00 31.41 89 ILE A C 1
ATOM 720 O O . ILE A 1 89 ? 1.850 7.863 -37.849 1.00 31.41 89 ILE A O 1
ATOM 724 N N . TYR A 1 90 ? 3.432 8.261 -39.388 1.00 36.19 90 TYR A N 1
ATOM 725 C CA . TYR A 1 90 ? 4.562 7.674 -38.687 1.00 36.19 90 TYR A CA 1
ATOM 726 C C . TYR A 1 90 ? 5.253 8.784 -37.886 1.00 36.19 90 TYR A C 1
ATOM 728 O O . TYR A 1 90 ? 5.989 9.596 -38.440 1.00 36.19 90 TYR A O 1
ATOM 736 N N . PHE A 1 91 ? 5.029 8.814 -36.577 1.00 33.50 91 PHE A N 1
ATOM 737 C CA . PHE A 1 91 ? 6.009 9.326 -35.612 1.00 33.50 91 PHE A CA 1
ATOM 738 C C . PHE A 1 91 ? 6.618 8.064 -34.971 1.00 33.50 91 PHE A C 1
ATOM 740 O O . PHE A 1 91 ? 5.849 7.242 -34.493 1.00 33.50 91 PHE A O 1
ATOM 747 N N . MET A 1 92 ? 7.919 7.760 -34.943 1.00 36.88 92 MET A N 1
ATOM 748 C CA . MET A 1 92 ? 9.177 8.496 -35.142 1.00 36.88 92 MET A CA 1
ATOM 749 C C . MET A 1 92 ? 10.202 7.492 -35.726 1.00 36.88 92 MET A C 1
ATOM 751 O O . MET A 1 92 ? 10.244 6.348 -35.285 1.00 36.88 92 MET A O 1
ATOM 755 N N . SER A 1 93 ? 10.840 7.763 -36.867 1.00 41.25 93 SER A N 1
ATOM 756 C CA . SER A 1 93 ? 12.219 8.275 -37.030 1.00 41.25 93 SER A CA 1
ATOM 757 C C . SER A 1 93 ? 13.288 7.681 -36.093 1.00 41.25 93 SER A C 1
ATOM 759 O O . SER A 1 93 ? 13.301 7.993 -34.907 1.00 41.25 93 SER A O 1
ATOM 761 N N . ASP A 1 94 ? 14.218 6.911 -36.665 1.00 42.69 94 ASP A N 1
ATOM 762 C CA . ASP A 1 94 ? 15.621 6.739 -36.251 1.00 42.69 94 ASP A CA 1
ATOM 763 C C . ASP A 1 94 ? 15.919 6.688 -34.738 1.00 42.69 94 ASP A C 1
ATOM 765 O O . ASP A 1 94 ? 16.596 7.562 -34.190 1.00 42.69 94 ASP A O 1
ATOM 769 N N . ASN A 1 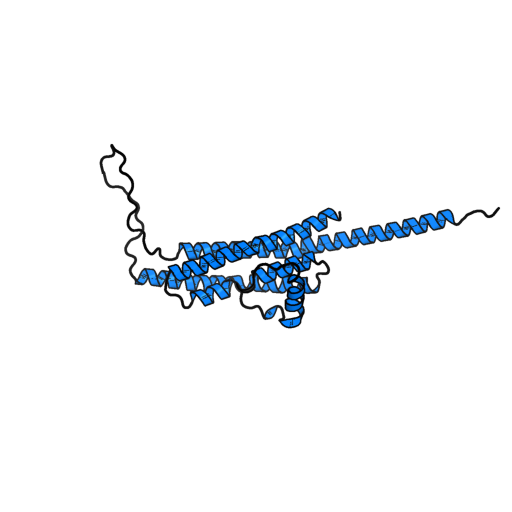95 ? 15.506 5.615 -34.054 1.00 48.44 95 ASN A N 1
ATOM 770 C CA . ASN A 1 95 ? 16.055 5.296 -32.732 1.00 48.44 95 ASN A CA 1
ATOM 771 C C . ASN A 1 95 ? 17.520 4.859 -32.885 1.00 48.44 95 ASN A C 1
ATOM 773 O O . ASN A 1 95 ? 17.837 3.678 -33.024 1.00 48.44 95 ASN A O 1
ATOM 777 N N . THR A 1 96 ? 18.440 5.820 -32.871 1.00 58.50 96 THR A N 1
ATOM 778 C CA . THR A 1 96 ? 19.861 5.529 -32.654 1.00 58.50 96 THR A CA 1
ATOM 779 C C . THR A 1 96 ? 20.035 4.824 -31.300 1.00 58.50 96 THR A C 1
ATOM 781 O O . THR A 1 96 ? 19.253 5.043 -30.374 1.00 58.50 96 THR A O 1
ATOM 784 N N . ILE A 1 97 ? 21.085 4.006 -31.147 1.00 60.16 97 ILE A N 1
ATOM 785 C CA . ILE A 1 97 ? 21.459 3.385 -29.854 1.00 60.16 97 ILE A CA 1
ATOM 786 C C . ILE A 1 97 ? 21.532 4.443 -28.725 1.00 60.16 97 ILE A C 1
ATOM 788 O O . ILE A 1 97 ? 21.276 4.145 -27.559 1.00 60.16 97 ILE A O 1
ATOM 792 N N . ASP A 1 98 ? 21.833 5.696 -29.081 1.00 68.44 98 ASP A N 1
ATOM 793 C CA . ASP A 1 98 ? 21.853 6.848 -28.180 1.00 68.44 98 ASP A CA 1
ATOM 794 C C . ASP A 1 98 ? 20.453 7.229 -27.643 1.00 68.44 98 ASP A C 1
ATOM 796 O O . ASP A 1 98 ? 20.322 7.492 -26.450 1.00 68.44 98 ASP A O 1
ATOM 800 N N . ASP A 1 99 ? 19.386 7.190 -28.456 1.00 69.69 99 ASP A N 1
ATOM 801 C CA . ASP A 1 99 ? 18.012 7.464 -27.980 1.00 69.69 99 ASP A CA 1
ATOM 802 C C . ASP A 1 99 ? 17.477 6.334 -27.087 1.00 69.69 99 ASP A C 1
ATOM 804 O O . ASP A 1 99 ? 16.858 6.583 -26.050 1.00 69.69 99 ASP A O 1
ATOM 808 N N . TYR A 1 100 ? 17.802 5.083 -27.430 1.00 78.31 100 TYR A N 1
ATOM 809 C CA . TYR A 1 100 ? 17.467 3.910 -26.617 1.00 78.31 100 TYR A CA 1
ATOM 810 C C . TYR A 1 100 ? 18.047 4.025 -25.199 1.00 78.31 100 TYR A C 1
ATOM 812 O O . TYR A 1 100 ? 17.318 3.954 -24.205 1.00 78.31 100 TYR A O 1
ATOM 820 N N . ASN A 1 101 ? 19.354 4.287 -25.095 1.00 80.19 101 ASN A N 1
ATOM 821 C CA . ASN A 1 101 ? 20.026 4.425 -23.803 1.00 80.19 101 ASN A CA 1
ATOM 822 C C . ASN A 1 101 ? 19.526 5.648 -23.021 1.00 80.19 101 ASN A C 1
ATOM 824 O O . ASN A 1 101 ? 19.346 5.563 -21.804 1.00 80.19 101 ASN A O 1
ATOM 828 N N . LYS A 1 102 ? 19.241 6.771 -23.698 1.00 82.75 102 LYS A N 1
ATOM 829 C CA . LYS A 1 102 ? 18.654 7.962 -23.061 1.00 82.75 102 LYS A CA 1
ATOM 830 C C . LYS A 1 102 ? 17.298 7.674 -22.427 1.00 82.75 102 LYS A C 1
ATOM 832 O O . LYS A 1 102 ? 17.053 8.153 -21.322 1.00 82.75 102 LYS A O 1
ATOM 837 N N . ARG A 1 103 ? 16.438 6.878 -23.070 1.00 81.88 103 ARG A N 1
ATOM 838 C CA . ARG A 1 103 ? 15.137 6.488 -22.500 1.00 81.88 103 ARG A CA 1
ATOM 839 C C . ARG A 1 103 ? 15.295 5.628 -21.252 1.00 81.88 103 ARG A C 1
ATOM 841 O O . ARG A 1 103 ? 14.636 5.899 -20.254 1.00 81.88 103 ARG A O 1
ATOM 848 N N . ILE A 1 104 ? 16.202 4.651 -21.264 1.00 86.88 104 ILE A N 1
ATOM 849 C CA . ILE A 1 104 ? 16.478 3.830 -20.074 1.00 86.88 104 ILE A CA 1
ATOM 850 C C . ILE A 1 104 ? 16.984 4.694 -18.912 1.00 86.88 104 ILE A C 1
ATOM 852 O O . ILE A 1 104 ? 16.498 4.559 -17.788 1.00 86.88 104 ILE A O 1
ATOM 856 N N . ILE A 1 105 ? 17.920 5.613 -19.173 1.00 87.06 105 ILE A N 1
ATOM 857 C CA . ILE A 1 105 ? 18.431 6.549 -18.159 1.00 87.06 105 ILE A CA 1
ATOM 858 C C . ILE A 1 105 ? 17.301 7.443 -17.634 1.00 87.06 105 ILE A C 1
ATOM 860 O O . ILE A 1 105 ? 17.137 7.577 -16.424 1.00 87.06 105 ILE A O 1
ATOM 864 N N . PHE A 1 106 ? 16.473 7.990 -18.527 1.00 87.06 106 PHE A N 1
ATOM 865 C CA . PHE A 1 106 ? 15.325 8.813 -18.157 1.00 87.06 106 PHE A CA 1
ATOM 866 C C . PHE A 1 106 ? 14.362 8.081 -17.215 1.00 87.06 106 PHE A C 1
ATOM 868 O O . PHE A 1 106 ? 13.943 8.664 -16.219 1.00 87.06 106 PHE A O 1
ATOM 875 N N . ILE A 1 107 ? 14.036 6.812 -17.488 1.00 88.12 107 ILE A N 1
ATOM 876 C CA . ILE A 1 107 ? 13.156 6.011 -16.623 1.00 88.12 107 ILE A CA 1
ATOM 877 C C . ILE A 1 107 ? 13.756 5.847 -15.225 1.00 88.12 107 ILE A C 1
ATOM 879 O O . ILE A 1 107 ? 13.059 6.047 -14.230 1.00 88.12 107 ILE A O 1
ATOM 883 N N . LYS A 1 108 ? 15.053 5.537 -15.131 1.00 88.81 108 LYS A N 1
ATOM 884 C CA . LYS A 1 108 ? 15.748 5.403 -13.842 1.00 88.81 108 LYS A CA 1
ATOM 885 C C . LYS A 1 108 ? 15.729 6.710 -13.049 1.00 88.81 108 LYS A C 1
ATOM 887 O O . LYS A 1 108 ? 15.361 6.711 -11.874 1.00 88.81 108 LYS A O 1
ATOM 892 N N . ASP A 1 109 ? 16.051 7.821 -13.706 1.00 86.94 109 ASP A N 1
ATOM 893 C CA . ASP A 1 109 ? 16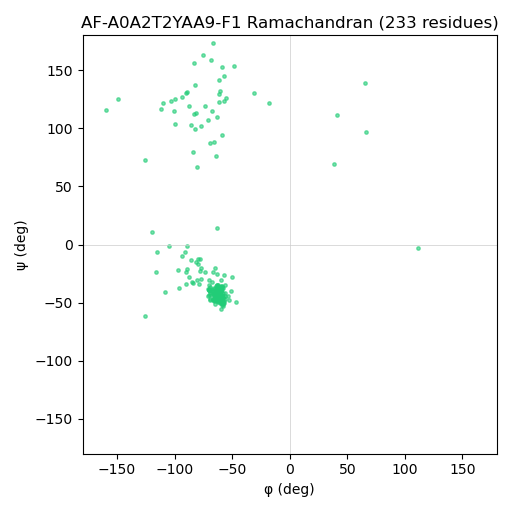.033 9.152 -13.094 1.00 86.94 109 ASP A CA 1
ATOM 894 C C . ASP A 1 109 ? 14.621 9.570 -12.670 1.00 86.94 109 ASP A C 1
ATOM 896 O O . ASP A 1 109 ? 14.439 10.211 -11.633 1.00 86.94 109 ASP A O 1
ATOM 900 N N . PHE A 1 110 ? 13.608 9.224 -13.466 1.00 87.00 110 PHE A N 1
ATOM 901 C CA . PHE A 1 110 ? 12.210 9.503 -13.162 1.00 87.00 110 PHE A CA 1
ATOM 902 C C . PHE A 1 110 ? 11.747 8.739 -11.917 1.00 87.00 110 PHE A C 1
ATOM 904 O O . PHE A 1 110 ? 11.175 9.347 -11.013 1.00 87.00 110 PHE A O 1
ATOM 911 N N . ILE A 1 111 ? 12.061 7.442 -11.823 1.00 86.62 111 ILE A N 1
ATOM 912 C CA . ILE A 1 111 ? 11.758 6.614 -10.644 1.00 86.62 111 ILE A CA 1
ATOM 913 C C . ILE A 1 111 ? 12.414 7.199 -9.386 1.00 86.62 111 ILE A C 1
ATOM 915 O O . ILE A 1 111 ? 11.758 7.319 -8.350 1.00 86.62 111 ILE A O 1
ATOM 919 N N . GLU A 1 112 ? 13.683 7.610 -9.470 1.00 87.00 112 GLU A N 1
ATOM 920 C CA . GLU A 1 112 ? 14.397 8.226 -8.346 1.00 87.00 112 GLU A CA 1
ATOM 921 C C . GLU A 1 112 ? 13.754 9.554 -7.912 1.00 87.00 112 GLU A C 1
ATOM 923 O O . GLU A 1 112 ? 13.534 9.788 -6.721 1.00 87.00 112 GLU A O 1
ATOM 928 N N . LYS A 1 113 ? 13.399 10.422 -8.868 1.00 86.12 113 LYS A N 1
ATOM 929 C CA . LYS A 1 113 ? 12.735 11.704 -8.586 1.00 86.12 113 LYS A CA 1
ATOM 930 C C . LYS A 1 113 ? 11.375 11.511 -7.923 1.00 86.12 113 LYS A C 1
ATOM 932 O O . LYS A 1 113 ? 11.104 12.145 -6.903 1.00 86.12 113 LYS A O 1
ATOM 937 N N . GLU A 1 114 ? 10.539 10.634 -8.470 1.00 84.12 114 GLU A N 1
ATOM 938 C CA . GLU A 1 114 ? 9.205 10.374 -7.923 1.00 84.12 114 GLU A CA 1
ATOM 939 C C . GLU A 1 114 ? 9.265 9.685 -6.557 1.00 84.12 114 GLU A C 1
ATOM 941 O O . GLU A 1 114 ? 8.430 9.962 -5.693 1.00 84.12 114 GLU A O 1
ATOM 946 N N . ARG A 1 115 ? 10.278 8.844 -6.311 1.00 82.06 115 ARG A N 1
ATOM 947 C CA . ARG A 1 115 ? 10.559 8.319 -4.971 1.00 82.06 115 ARG A CA 1
ATOM 948 C C . ARG A 1 115 ? 10.847 9.461 -3.999 1.00 82.06 115 ARG A C 1
ATOM 950 O O . ARG A 1 115 ? 10.151 9.570 -2.997 1.00 82.06 115 ARG A O 1
ATOM 957 N N . ASN A 1 116 ? 11.814 10.325 -4.303 1.00 81.56 116 ASN A N 1
ATOM 958 C CA . ASN A 1 116 ? 12.235 11.398 -3.394 1.00 81.56 116 ASN A CA 1
ATOM 959 C C . ASN A 1 116 ? 11.118 12.415 -3.111 1.00 81.56 116 ASN A C 1
ATOM 961 O O . ASN A 1 116 ? 11.000 12.913 -1.994 1.00 81.56 116 ASN A O 1
ATOM 965 N N . LYS A 1 117 ? 10.262 12.693 -4.099 1.00 78.44 117 LYS A N 1
ATOM 966 C CA . LYS A 1 117 ? 9.096 13.572 -3.939 1.00 78.44 117 LYS A CA 1
ATOM 967 C C . LYS A 1 117 ? 8.048 13.001 -2.978 1.00 78.44 117 LYS A C 1
ATOM 969 O O . LYS A 1 117 ? 7.451 13.753 -2.213 1.00 78.44 117 LYS A O 1
ATOM 974 N N . ASN A 1 118 ? 7.827 11.688 -3.023 1.00 71.62 118 ASN A N 1
ATOM 975 C CA . ASN A 1 118 ? 6.731 11.028 -2.311 1.00 71.62 118 ASN A CA 1
ATOM 976 C C . ASN A 1 118 ? 7.166 10.260 -1.057 1.00 71.62 118 ASN A C 1
ATOM 978 O O . ASN A 1 118 ? 6.318 9.699 -0.359 1.00 71.62 118 ASN A O 1
ATOM 982 N N . ASP A 1 119 ? 8.464 10.242 -0.748 1.00 71.75 119 ASP A N 1
ATOM 983 C CA . ASP A 1 119 ? 9.022 9.522 0.399 1.00 71.75 119 ASP A CA 1
ATOM 984 C C . ASP A 1 119 ? 8.416 10.015 1.721 1.00 71.75 119 ASP A C 1
ATOM 986 O O . ASP A 1 119 ? 8.025 9.210 2.564 1.00 71.75 119 ASP A O 1
ATOM 990 N N . TYR A 1 120 ? 8.215 11.332 1.857 1.00 69.19 120 TYR A N 1
ATOM 991 C CA . TYR A 1 120 ? 7.610 11.934 3.049 1.00 69.19 120 TYR A CA 1
ATOM 992 C C . TYR A 1 120 ? 6.205 11.387 3.339 1.00 69.19 120 TYR A C 1
ATOM 994 O O . TYR A 1 120 ? 5.954 10.901 4.438 1.00 69.19 120 TYR A O 1
ATOM 1002 N N . ASN A 1 121 ? 5.309 11.391 2.346 1.00 70.38 121 ASN A N 1
ATOM 1003 C CA . ASN A 1 121 ? 3.931 10.914 2.514 1.00 70.38 121 ASN A CA 1
ATOM 1004 C C . ASN A 1 121 ? 3.890 9.418 2.875 1.00 70.38 121 ASN A C 1
ATOM 1006 O O . ASN A 1 121 ? 3.047 8.975 3.654 1.00 70.38 121 ASN A O 1
ATOM 1010 N N . ARG A 1 122 ? 4.820 8.628 2.322 1.00 71.94 122 ARG A N 1
ATOM 1011 C CA . ARG A 1 122 ? 4.937 7.185 2.588 1.00 71.94 122 ARG A CA 1
ATOM 1012 C C . ARG A 1 122 ? 5.426 6.915 4.008 1.00 71.94 122 ARG A C 1
ATOM 1014 O O . ARG A 1 122 ? 4.869 6.051 4.687 1.00 71.94 122 ARG A O 1
ATOM 1021 N N . ILE A 1 123 ? 6.429 7.669 4.460 1.00 72.31 123 ILE A N 1
ATOM 1022 C CA . ILE A 1 123 ? 6.919 7.632 5.842 1.00 72.31 123 ILE A CA 1
ATOM 1023 C C . ILE A 1 123 ? 5.797 8.052 6.794 1.00 72.31 123 ILE A C 1
ATOM 1025 O O . ILE A 1 123 ? 5.517 7.338 7.750 1.00 72.31 123 ILE A O 1
ATOM 1029 N N . GLU A 1 124 ? 5.093 9.145 6.500 1.00 74.38 124 GLU A N 1
ATOM 1030 C CA . GLU A 1 124 ? 4.020 9.663 7.347 1.00 74.38 124 GLU A CA 1
ATOM 1031 C C . GLU A 1 124 ? 2.880 8.650 7.531 1.00 74.38 124 GLU A C 1
ATOM 1033 O O . GLU A 1 124 ? 2.463 8.397 8.663 1.00 74.38 124 GLU A O 1
ATOM 1038 N N . VAL A 1 125 ? 2.394 8.024 6.450 1.00 75.38 125 VAL A N 1
ATOM 1039 C CA . VAL A 1 125 ? 1.346 6.988 6.534 1.00 75.38 125 VAL A CA 1
ATOM 1040 C C . VAL A 1 125 ? 1.806 5.805 7.376 1.00 75.38 125 VAL A C 1
ATOM 1042 O O . VAL A 1 125 ? 1.035 5.311 8.202 1.00 75.38 125 VAL A O 1
ATOM 1045 N N . ARG A 1 126 ? 3.059 5.369 7.226 1.00 73.31 126 ARG A N 1
ATOM 1046 C CA . ARG A 1 126 ? 3.623 4.303 8.058 1.00 73.31 126 ARG A CA 1
ATOM 1047 C C . ARG A 1 126 ? 3.723 4.706 9.523 1.00 73.31 126 ARG A C 1
ATOM 1049 O O . ARG A 1 126 ? 3.227 3.976 10.375 1.00 73.31 126 ARG A O 1
ATOM 1056 N N . SER A 1 127 ? 4.309 5.861 9.829 1.00 72.31 127 SER A N 1
ATOM 1057 C CA . SER A 1 127 ? 4.455 6.342 11.206 1.00 72.31 127 SER A CA 1
ATOM 1058 C C . SER A 1 127 ? 3.096 6.520 11.887 1.00 72.31 127 SER A C 1
ATOM 1060 O O . SER A 1 127 ? 2.925 6.105 13.033 1.00 72.31 127 SER A O 1
ATOM 1062 N N . LYS A 1 128 ? 2.094 7.052 11.174 1.00 75.25 128 LYS A N 1
ATOM 1063 C CA . LYS A 1 128 ? 0.715 7.132 11.676 1.00 75.25 128 LYS A CA 1
ATOM 1064 C C . LYS A 1 128 ? 0.129 5.744 11.918 1.00 75.25 128 LYS A C 1
ATOM 1066 O O . LYS A 1 128 ? -0.377 5.494 13.005 1.00 75.25 128 LYS A O 1
ATOM 1071 N N . SER A 1 129 ? 0.242 4.829 10.955 1.00 75.06 129 SER A N 1
ATOM 1072 C CA . SER A 1 129 ? -0.286 3.460 11.086 1.00 75.06 129 SER A CA 1
ATOM 1073 C C . SER A 1 129 ? 0.316 2.725 12.286 1.00 75.06 129 SER A C 1
ATOM 1075 O O . SER A 1 129 ? -0.383 2.003 12.991 1.00 75.06 129 SER A O 1
ATOM 1077 N N . ALA A 1 130 ? 1.591 2.965 12.576 1.00 73.19 130 ALA A N 1
ATOM 1078 C CA . ALA A 1 130 ? 2.288 2.409 13.728 1.00 73.19 130 ALA A CA 1
ATOM 1079 C C . ALA A 1 130 ? 1.802 2.969 15.057 1.00 73.19 130 ALA A C 1
ATOM 1081 O O . ALA A 1 130 ? 1.525 2.212 15.984 1.00 73.19 130 ALA A O 1
ATOM 1082 N N . ALA A 1 131 ? 1.687 4.295 15.143 1.00 73.50 131 ALA A N 1
ATOM 1083 C CA . ALA A 1 131 ? 1.164 4.952 16.331 1.00 73.50 131 ALA A CA 1
ATOM 1084 C C . ALA A 1 131 ? -0.260 4.462 16.648 1.00 73.50 131 ALA A C 1
ATOM 1086 O O . ALA A 1 131 ? -0.603 4.235 17.807 1.00 73.50 131 ALA A O 1
ATOM 1087 N N . ILE A 1 132 ? -1.074 4.235 15.612 1.00 75.75 132 ILE A N 1
ATOM 1088 C CA . ILE A 1 132 ? -2.422 3.681 15.765 1.00 75.75 132 ILE A CA 1
ATOM 1089 C C . ILE A 1 132 ? -2.358 2.214 16.203 1.00 75.75 132 ILE A C 1
ATOM 1091 O O . ILE A 1 132 ? -3.130 1.819 17.071 1.00 75.75 132 ILE A O 1
ATOM 1095 N N . LEU A 1 133 ? -1.429 1.414 15.668 1.00 75.00 133 LEU A N 1
ATOM 1096 C CA . LEU A 1 133 ? -1.308 -0.011 15.999 1.00 75.00 133 LEU A CA 1
ATOM 1097 C C . LEU A 1 133 ? -1.042 -0.236 17.494 1.00 75.00 133 LEU A C 1
ATOM 1099 O O . LEU A 1 133 ? -1.610 -1.154 18.078 1.00 75.00 133 LEU A O 1
ATOM 1103 N N . LEU A 1 134 ? -0.258 0.644 18.126 1.00 71.88 134 LEU A N 1
ATOM 1104 C CA . LEU A 1 134 ? 0.024 0.611 19.569 1.00 71.88 134 LEU A CA 1
ATOM 1105 C C . LEU A 1 134 ? -1.208 0.855 20.454 1.00 71.88 134 LEU A C 1
ATOM 1107 O O . LEU A 1 134 ? -1.195 0.509 21.631 1.00 71.88 134 LEU A O 1
ATOM 1111 N N . THR A 1 135 ? -2.257 1.466 19.905 1.00 73.69 135 THR A N 1
ATOM 1112 C CA . THR A 1 135 ? -3.488 1.848 20.622 1.00 73.69 135 THR A CA 1
ATOM 1113 C C . THR A 1 135 ? -4.731 1.175 20.032 1.00 73.69 135 THR A C 1
ATOM 1115 O O . THR A 1 135 ? -5.869 1.565 20.303 1.00 73.69 135 THR A O 1
ATOM 1118 N N . ALA A 1 136 ? -4.539 0.201 19.142 1.00 75.44 136 ALA A N 1
ATOM 1119 C CA . ALA A 1 136 ? -5.619 -0.565 18.549 1.00 75.44 136 ALA A CA 1
ATOM 1120 C C . ALA A 1 136 ? -6.020 -1.691 19.505 1.00 75.44 136 ALA A C 1
ATOM 1122 O O . ALA A 1 136 ? -5.263 -2.637 19.697 1.00 75.44 136 ALA A O 1
ATOM 1123 N N . ASP A 1 137 ? -7.222 -1.613 20.072 1.00 73.56 137 ASP A N 1
ATOM 1124 C CA . ASP A 1 137 ? -7.752 -2.657 20.960 1.00 73.56 137 ASP A CA 1
ATOM 1125 C C . ASP A 1 137 ? -8.533 -3.725 20.180 1.00 73.56 137 ASP A C 1
ATOM 1127 O O . ASP A 1 137 ? -8.642 -4.875 20.602 1.00 73.56 137 ASP A O 1
ATOM 1131 N N . ASN A 1 138 ? -9.037 -3.366 18.995 1.00 79.69 138 ASN A N 1
ATOM 1132 C CA . ASN A 1 138 ? -9.807 -4.255 18.134 1.00 79.69 138 ASN A CA 1
ATOM 1133 C C . ASN A 1 138 ? -8.891 -5.037 17.178 1.00 79.69 138 ASN A C 1
ATOM 1135 O O . ASN A 1 138 ? -8.064 -4.459 16.469 1.00 79.69 138 ASN A O 1
ATOM 1139 N N . LEU A 1 139 ? -9.089 -6.356 17.102 1.00 79.56 139 LEU A N 1
ATOM 1140 C CA . LEU A 1 139 ? -8.354 -7.231 16.191 1.00 79.56 139 LEU A CA 1
ATOM 1141 C C . LEU A 1 139 ? -8.485 -6.795 14.723 1.00 79.56 139 LEU A C 1
ATOM 1143 O O . LEU A 1 139 ? -7.484 -6.778 14.020 1.00 79.56 139 LEU A O 1
ATOM 1147 N N . LEU A 1 140 ? -9.673 -6.387 14.262 1.00 83.00 140 LEU A N 1
ATOM 1148 C CA . LEU A 1 140 ? -9.905 -5.913 12.891 1.00 83.00 140 LEU A CA 1
ATOM 1149 C C . LEU A 1 140 ? -9.092 -4.655 12.561 1.00 83.00 140 LEU A C 1
ATOM 1151 O O . LEU A 1 140 ? -8.558 -4.549 11.458 1.00 83.00 140 LEU A O 1
ATOM 1155 N N . GLU A 1 141 ? -8.951 -3.732 13.516 1.00 84.38 141 GLU A N 1
ATOM 1156 C CA . GLU A 1 141 ? -8.093 -2.550 13.361 1.00 84.38 141 GLU A CA 1
ATOM 1157 C C . GLU A 1 141 ? -6.629 -2.965 13.226 1.00 84.38 141 GLU A C 1
ATOM 1159 O O . GLU A 1 141 ? -5.945 -2.511 12.309 1.00 84.38 141 GLU A O 1
ATOM 1164 N N . LYS A 1 142 ? -6.162 -3.888 14.077 1.00 80.69 142 LYS A N 1
ATOM 1165 C CA . LYS A 1 142 ? -4.805 -4.440 13.968 1.00 80.69 142 LYS A CA 1
ATOM 1166 C C . LYS A 1 142 ? -4.589 -5.107 12.610 1.00 80.69 142 LYS A C 1
ATOM 1168 O O . LYS A 1 142 ? -3.588 -4.831 11.959 1.00 80.69 142 LYS A O 1
ATOM 1173 N N . ARG A 1 143 ? -5.553 -5.904 12.131 1.00 80.44 143 ARG A N 1
ATOM 1174 C CA . ARG A 1 143 ? -5.497 -6.562 10.813 1.00 80.44 143 ARG A CA 1
ATOM 1175 C C . ARG A 1 143 ? -5.354 -5.556 9.675 1.00 80.44 143 ARG A C 1
ATOM 1177 O O . ARG A 1 143 ? -4.514 -5.736 8.797 1.00 80.44 143 ARG A O 1
ATOM 1184 N N . PHE A 1 144 ? -6.151 -4.489 9.702 1.00 86.81 144 PHE A N 1
ATOM 1185 C CA . PHE A 1 144 ? -6.082 -3.408 8.721 1.00 86.81 144 PHE A CA 1
ATOM 1186 C C . PHE A 1 144 ? -4.708 -2.728 8.718 1.00 86.81 144 PHE A C 1
ATOM 1188 O O . PHE A 1 144 ? -4.099 -2.573 7.660 1.00 86.81 144 PHE A O 1
ATOM 1195 N N . LEU A 1 145 ? -4.197 -2.368 9.896 1.00 84.06 145 LEU A N 1
ATOM 1196 C CA . LEU A 1 145 ? -2.917 -1.674 10.035 1.00 84.06 145 LEU A CA 1
ATOM 1197 C C . LEU A 1 145 ? -1.743 -2.558 9.606 1.00 84.06 145 LEU A C 1
ATOM 1199 O O . LEU A 1 145 ? -0.865 -2.095 8.886 1.00 84.06 145 LEU A O 1
ATOM 1203 N N . VAL A 1 146 ? -1.744 -3.837 9.979 1.00 80.62 146 VAL A N 1
ATOM 1204 C CA . VAL A 1 146 ? -0.720 -4.799 9.543 1.00 80.62 146 VAL A CA 1
ATOM 1205 C C . VAL A 1 146 ? -0.786 -5.023 8.034 1.00 80.62 146 VAL A C 1
ATOM 1207 O O . VAL A 1 146 ? 0.256 -5.057 7.388 1.00 80.62 146 VAL A O 1
ATOM 1210 N N . SER A 1 147 ? -1.983 -5.098 7.446 1.00 81.56 147 SER A N 1
ATOM 1211 C CA . SER A 1 147 ? -2.140 -5.207 5.988 1.00 81.56 147 SER A CA 1
ATOM 1212 C C . SER A 1 147 ? -1.585 -3.976 5.264 1.00 81.56 147 SER A C 1
ATOM 1214 O O . SER A 1 147 ? -0.907 -4.111 4.246 1.00 81.56 147 SER A O 1
ATOM 1216 N N . LEU A 1 148 ? -1.817 -2.774 5.809 1.00 84.50 148 LEU A N 1
ATOM 1217 C CA . LEU A 1 148 ? -1.203 -1.536 5.319 1.00 84.50 148 LEU A CA 1
ATOM 1218 C C . LEU A 1 148 ? 0.320 -1.583 5.409 1.00 84.50 148 LEU A C 1
ATOM 1220 O O . LEU A 1 148 ? 0.994 -1.211 4.454 1.00 84.50 148 LEU A O 1
ATOM 1224 N N . PHE A 1 149 ? 0.866 -2.036 6.540 1.00 78.62 149 PHE A N 1
ATOM 1225 C CA . PHE A 1 149 ? 2.306 -2.208 6.682 1.00 78.62 149 PHE A CA 1
ATOM 1226 C C . PHE A 1 149 ? 2.843 -3.164 5.632 1.00 78.62 149 PHE A C 1
ATOM 1228 O O . PHE A 1 149 ? 3.743 -2.775 4.898 1.00 78.62 149 PHE A O 1
ATOM 1235 N N . ASN A 1 150 ? 2.253 -4.353 5.512 1.00 76.50 150 ASN A N 1
ATOM 1236 C CA . ASN A 1 150 ? 2.712 -5.390 4.598 1.00 76.50 150 ASN A CA 1
ATOM 1237 C C . ASN A 1 150 ? 2.701 -4.932 3.133 1.00 76.50 150 ASN A C 1
ATOM 1239 O O . ASN A 1 150 ? 3.627 -5.241 2.398 1.00 76.50 150 ASN A O 1
ATOM 1243 N N . TYR A 1 151 ? 1.729 -4.107 2.727 1.00 80.06 151 TYR A N 1
ATOM 1244 C CA . TYR A 1 151 ? 1.738 -3.476 1.401 1.00 80.06 151 TYR A CA 1
ATOM 1245 C C . TYR A 1 151 ? 3.015 -2.656 1.133 1.00 80.06 151 TYR A C 1
ATOM 1247 O O . TYR A 1 151 ? 3.488 -2.579 -0.001 1.00 80.06 151 TYR A O 1
ATOM 1255 N N . PHE A 1 152 ? 3.561 -2.006 2.164 1.00 74.56 152 PHE A N 1
ATOM 1256 C CA . PHE A 1 152 ? 4.791 -1.218 2.074 1.00 74.56 152 PHE A CA 1
ATOM 1257 C C . PHE A 1 152 ? 6.062 -2.012 2.388 1.00 74.56 152 PHE A C 1
ATOM 1259 O O . PHE A 1 152 ? 7.146 -1.443 2.246 1.00 74.56 152 PHE A O 1
ATOM 1266 N N . LEU A 1 153 ? 5.947 -3.265 2.834 1.00 70.94 153 LEU A N 1
ATOM 1267 C CA . LEU A 1 153 ? 7.092 -4.137 3.065 1.00 70.94 153 LEU A CA 1
ATOM 1268 C C . LEU A 1 153 ? 7.531 -4.797 1.758 1.00 70.94 153 LEU A C 1
ATOM 1270 O O . LEU A 1 153 ? 6.773 -4.890 0.795 1.00 70.94 153 LEU A O 1
ATOM 1274 N N . ASP A 1 154 ? 8.799 -5.196 1.737 1.00 61.81 154 ASP A N 1
ATOM 1275 C CA . ASP A 1 154 ? 9.465 -5.807 0.592 1.00 61.81 154 ASP A CA 1
ATOM 1276 C C . ASP A 1 154 ? 8.641 -6.957 -0.023 1.00 61.81 154 ASP A C 1
ATOM 1278 O O . ASP A 1 154 ? 7.868 -7.642 0.646 1.00 61.81 154 ASP A O 1
ATOM 1282 N N . PHE A 1 155 ? 8.853 -7.197 -1.314 1.00 53.41 155 PHE A N 1
ATOM 1283 C CA . PHE A 1 155 ? 8.128 -8.125 -2.178 1.00 53.41 155 PHE A CA 1
ATOM 1284 C C . PHE A 1 155 ? 8.253 -9.615 -1.776 1.00 53.41 155 PHE A C 1
ATOM 1286 O O . PHE A 1 155 ? 7.954 -10.505 -2.567 1.00 53.41 155 PHE A O 1
ATOM 1293 N N . THR A 1 156 ? 8.722 -9.954 -0.584 1.00 50.97 156 THR A N 1
ATOM 1294 C CA . THR A 1 156 ? 9.118 -11.324 -0.240 1.00 50.97 156 THR A CA 1
ATOM 1295 C C . THR A 1 156 ? 8.054 -12.134 0.493 1.00 50.97 156 THR A C 1
ATOM 1297 O O . THR A 1 156 ? 8.110 -13.360 0.405 1.00 50.97 156 THR A O 1
ATOM 1300 N N . THR A 1 157 ? 7.066 -11.517 1.157 1.00 53.81 157 THR A N 1
ATOM 1301 C CA . THR A 1 157 ? 6.139 -12.290 2.009 1.00 53.81 157 THR A CA 1
ATOM 1302 C C . THR A 1 157 ? 4.717 -12.330 1.450 1.00 53.81 157 THR A C 1
ATOM 1304 O O . THR A 1 157 ? 4.100 -11.272 1.371 1.00 53.81 157 THR A O 1
ATOM 1307 N N . PRO A 1 158 ? 4.187 -13.513 1.074 1.00 52.38 158 PRO A N 1
ATOM 1308 C CA . PRO A 1 158 ? 2.827 -13.665 0.556 1.00 52.38 158 PRO A CA 1
ATOM 1309 C C . PRO A 1 158 ? 1.755 -13.358 1.615 1.00 52.38 158 PRO A C 1
ATOM 1311 O O . PRO A 1 158 ? 2.071 -13.122 2.780 1.00 52.38 158 PRO A O 1
ATOM 1314 N N . MET A 1 159 ? 0.490 -13.342 1.165 1.00 55.84 159 MET A N 1
ATOM 1315 C CA . MET A 1 159 ? -0.729 -13.063 1.944 1.00 55.84 159 MET A CA 1
ATOM 1316 C C . MET A 1 159 ? -0.627 -13.506 3.409 1.00 55.84 159 MET A C 1
ATOM 1318 O O . MET A 1 159 ? -0.301 -14.657 3.687 1.00 55.84 159 MET A O 1
ATOM 1322 N N . LEU A 1 160 ? -0.970 -12.601 4.326 1.00 60.59 160 LEU A N 1
ATOM 1323 C CA . LEU A 1 160 ? -1.057 -12.917 5.748 1.00 60.59 160 LEU A CA 1
ATOM 1324 C C . LEU A 1 160 ? -2.222 -13.880 5.969 1.00 60.59 160 LEU A C 1
ATOM 1326 O O . LEU A 1 160 ? -3.375 -13.506 5.737 1.00 60.59 160 LEU A O 1
ATOM 1330 N N . ASP A 1 161 ? -1.928 -15.103 6.404 1.00 64.44 161 ASP A N 1
ATOM 1331 C CA . ASP A 1 161 ? -2.955 -15.966 6.966 1.00 64.44 161 ASP A CA 1
ATOM 1332 C C . ASP A 1 161 ? -3.318 -15.503 8.392 1.00 64.44 161 ASP A C 1
ATOM 1334 O O . ASP A 1 161 ? -2.617 -14.708 9.029 1.00 64.44 161 ASP A O 1
ATOM 1338 N N . ASP A 1 162 ? -4.461 -15.970 8.885 1.00 60.41 162 ASP A N 1
ATOM 1339 C CA . ASP A 1 162 ? -4.986 -15.573 10.191 1.00 60.41 162 ASP A CA 1
ATOM 1340 C C . ASP A 1 162 ? -4.088 -15.983 11.371 1.00 60.41 162 ASP A C 1
ATOM 1342 O O . ASP A 1 162 ? -4.141 -15.326 12.410 1.00 60.41 162 ASP A O 1
ATOM 1346 N N . ASN A 1 163 ? -3.277 -17.035 11.224 1.00 63.62 163 ASN A N 1
ATOM 1347 C CA . ASN A 1 163 ? -2.394 -17.552 12.273 1.00 63.62 163 ASN A CA 1
ATOM 1348 C C . ASN A 1 163 ? -1.055 -16.798 12.310 1.00 63.62 163 ASN A C 1
ATOM 1350 O O . ASN A 1 163 ? -0.475 -16.593 13.376 1.00 63.62 163 ASN A O 1
ATOM 1354 N N . ASP A 1 164 ? -0.585 -16.346 11.152 1.00 69.62 164 ASP A N 1
ATOM 1355 C CA . ASP A 1 164 ? 0.634 -15.569 10.979 1.00 69.62 164 ASP A CA 1
ATOM 1356 C C . ASP A 1 164 ? 0.430 -14.107 11.374 1.00 69.62 164 ASP A C 1
ATOM 1358 O O . ASP A 1 164 ? 1.390 -13.418 11.721 1.00 69.62 164 ASP A O 1
ATOM 1362 N N . LEU A 1 165 ? -0.813 -13.619 11.358 1.00 68.25 165 LEU A N 1
ATOM 1363 C CA . LEU A 1 165 ? -1.130 -12.226 11.648 1.00 68.25 165 LEU A CA 1
ATOM 1364 C C . LEU A 1 165 ? -0.761 -11.816 13.082 1.00 68.25 165 LEU A C 1
ATOM 1366 O O . LEU A 1 165 ? -0.190 -10.743 13.269 1.00 68.25 165 LEU A O 1
ATOM 1370 N N . ASP A 1 166 ? -1.012 -12.666 14.080 1.00 67.50 166 ASP A N 1
ATOM 1371 C CA . ASP A 1 166 ? -0.618 -12.390 15.470 1.00 67.50 166 ASP A CA 1
ATOM 1372 C C . ASP A 1 166 ? 0.911 -12.412 15.631 1.00 67.50 166 ASP A C 1
ATOM 1374 O O . ASP A 1 166 ? 1.480 -11.538 16.287 1.00 67.50 166 ASP A O 1
ATOM 1378 N N . SER A 1 167 ? 1.600 -13.332 14.943 1.00 72.38 167 SER A N 1
ATOM 1379 C CA . SER A 1 167 ? 3.068 -13.341 14.879 1.00 72.38 167 SER A CA 1
ATOM 1380 C C . SER A 1 167 ? 3.614 -12.072 14.219 1.00 72.38 167 SER A C 1
ATOM 1382 O O . SER A 1 167 ? 4.625 -11.529 14.662 1.00 72.38 167 SER A O 1
ATOM 1384 N N . TRP A 1 168 ? 2.941 -11.562 13.186 1.00 71.00 168 TRP A N 1
ATOM 1385 C CA . TRP A 1 168 ? 3.301 -10.320 12.508 1.00 71.00 168 TRP A CA 1
ATOM 1386 C C . TRP A 1 168 ? 3.050 -9.081 13.359 1.00 71.00 168 TRP A C 1
ATOM 1388 O O . TRP A 1 168 ? 3.888 -8.181 13.355 1.00 71.00 168 TRP A O 1
ATOM 1398 N N . ILE A 1 169 ? 1.948 -9.043 14.113 1.00 69.25 169 ILE A N 1
ATOM 1399 C CA . ILE A 1 169 ? 1.678 -7.986 15.094 1.00 69.25 169 ILE A CA 1
ATOM 1400 C C . ILE A 1 169 ? 2.808 -7.957 16.125 1.00 69.25 169 ILE A C 1
ATOM 1402 O O . ILE A 1 169 ? 3.410 -6.903 16.321 1.00 69.25 169 ILE A O 1
ATOM 1406 N N . SER A 1 170 ? 3.157 -9.105 16.715 1.00 68.25 170 SER A N 1
ATOM 1407 C CA . SER A 1 170 ? 4.278 -9.200 17.655 1.00 68.25 170 SER A CA 1
ATOM 1408 C C . SER A 1 170 ? 5.608 -8.805 17.005 1.00 68.25 170 SER A C 1
ATOM 1410 O O . SER A 1 170 ? 6.307 -7.959 17.544 1.00 68.25 170 SER A O 1
ATOM 1412 N N . LYS A 1 171 ? 5.940 -9.282 15.798 1.00 69.81 171 LYS A N 1
ATOM 1413 C CA . LYS A 1 171 ? 7.181 -8.888 15.090 1.00 69.81 171 LYS A CA 1
ATOM 1414 C C . LYS A 1 171 ? 7.264 -7.390 14.781 1.00 69.81 171 LYS A C 1
ATOM 1416 O O . LYS A 1 171 ? 8.348 -6.805 14.838 1.00 69.81 171 LYS A O 1
ATOM 1421 N N . LEU A 1 172 ? 6.145 -6.764 14.408 1.00 69.19 172 LEU A N 1
ATOM 1422 C CA . LEU A 1 172 ? 6.069 -5.325 14.128 1.00 69.19 172 LEU A CA 1
ATOM 1423 C C . LEU A 1 172 ? 6.230 -4.485 15.401 1.00 69.19 172 LEU A C 1
ATOM 1425 O O . LEU A 1 172 ? 6.845 -3.420 15.340 1.00 69.19 172 LEU A O 1
ATOM 1429 N N . LEU A 1 173 ? 5.693 -4.959 16.529 1.00 66.75 173 LEU A N 1
ATOM 1430 C CA . LEU A 1 173 ? 5.673 -4.235 17.800 1.00 66.75 173 LEU A CA 1
ATOM 1431 C C . LEU A 1 173 ? 6.893 -4.507 18.699 1.00 66.75 173 LEU A C 1
ATOM 1433 O O . LEU A 1 173 ? 7.335 -3.593 19.389 1.00 66.75 173 LEU A O 1
ATOM 1437 N N . GLU A 1 174 ? 7.439 -5.724 18.690 1.00 62.28 174 GLU A N 1
ATOM 1438 C CA . GLU A 1 174 ? 8.412 -6.210 19.683 1.00 62.28 174 GLU A CA 1
ATOM 1439 C C . GLU A 1 174 ? 9.840 -6.344 19.122 1.00 62.28 174 GLU A C 1
ATOM 1441 O O . GLU A 1 174 ? 10.789 -5.937 19.791 1.00 62.28 174 GLU A O 1
ATOM 1446 N N . ASP A 1 175 ? 10.018 -6.842 17.890 1.00 53.88 175 ASP A N 1
ATOM 1447 C CA . ASP A 1 175 ? 11.351 -7.244 17.398 1.00 53.88 175 ASP A CA 1
ATOM 1448 C C . ASP A 1 175 ? 12.082 -6.176 16.567 1.00 53.88 175 ASP A C 1
ATOM 1450 O O . ASP A 1 175 ? 13.308 -6.040 16.649 1.00 53.88 175 ASP A O 1
ATOM 1454 N N . ASN A 1 176 ? 11.366 -5.411 15.735 1.00 52.41 176 ASN A N 1
ATOM 1455 C CA . ASN A 1 176 ? 12.025 -4.616 14.689 1.00 52.41 176 ASN A CA 1
ATOM 1456 C C . ASN A 1 176 ? 11.891 -3.101 14.824 1.00 52.41 176 ASN A C 1
ATOM 1458 O O . ASN A 1 176 ? 12.767 -2.388 14.335 1.00 52.41 176 ASN A O 1
ATOM 1462 N N . GLY A 1 177 ? 10.872 -2.595 15.516 1.00 53.00 177 GLY A N 1
ATOM 1463 C CA . GLY A 1 177 ? 10.557 -1.172 15.488 1.00 53.00 177 GLY A CA 1
ATOM 1464 C C . GLY A 1 177 ? 10.106 -0.728 14.089 1.00 53.00 177 GLY A C 1
ATOM 1465 O O . GLY A 1 177 ? 10.643 -1.115 13.050 1.00 53.00 177 GLY A O 1
ATOM 1466 N N . VAL A 1 178 ? 9.088 0.118 14.055 1.00 53.12 178 VAL A N 1
ATOM 1467 C CA . VAL A 1 178 ? 8.415 0.577 12.826 1.00 53.12 178 VAL A CA 1
ATOM 1468 C C . VAL A 1 178 ? 9.386 1.241 11.837 1.00 53.12 178 VAL A C 1
ATOM 1470 O O . VAL A 1 178 ? 9.175 1.202 10.620 1.00 53.12 178 VAL A O 1
ATOM 1473 N N . ASP A 1 179 ? 10.477 1.801 12.356 1.00 50.84 179 ASP A N 1
ATOM 1474 C CA . ASP A 1 179 ? 11.461 2.577 11.609 1.00 50.84 179 ASP A CA 1
ATOM 1475 C C . ASP A 1 179 ? 12.470 1.721 10.825 1.00 50.84 179 ASP A C 1
ATOM 1477 O O . ASP A 1 179 ? 13.087 2.227 9.889 1.00 50.84 179 ASP A O 1
ATOM 1481 N N . LYS A 1 180 ? 12.626 0.420 11.124 1.00 53.16 180 LYS A N 1
ATOM 1482 C CA . LYS A 1 180 ? 13.602 -0.434 10.413 1.00 53.16 180 LYS A CA 1
ATOM 1483 C C . LYS A 1 180 ? 13.160 -0.880 9.023 1.00 53.16 180 LYS A C 1
ATOM 1485 O O . LYS A 1 180 ? 14.002 -1.247 8.208 1.00 53.16 180 LYS A O 1
ATOM 1490 N N . TYR A 1 181 ? 11.867 -0.842 8.722 1.00 56.19 181 TYR A N 1
ATOM 1491 C CA . TYR A 1 181 ? 11.350 -1.287 7.431 1.00 56.19 181 TYR A CA 1
ATOM 1492 C C . TYR A 1 181 ? 11.529 -0.216 6.349 1.00 56.19 181 TYR A C 1
ATOM 1494 O O . TYR A 1 181 ? 10.571 0.378 5.885 1.00 56.19 181 TYR A O 1
ATOM 1502 N N . THR A 1 182 ? 12.752 0.114 5.955 1.00 55.09 182 THR A N 1
ATOM 1503 C CA . THR A 1 182 ? 13.025 1.215 5.007 1.00 55.09 182 THR A CA 1
ATOM 1504 C C . THR A 1 182 ? 12.791 0.844 3.535 1.00 55.09 182 THR A C 1
ATOM 1506 O O . THR A 1 182 ? 12.711 1.729 2.681 1.00 55.09 182 THR A O 1
ATOM 1509 N N . HIS A 1 183 ? 12.625 -0.445 3.227 1.00 64.19 183 HIS A N 1
ATOM 1510 C CA . HIS A 1 183 ? 12.475 -0.959 1.864 1.00 64.19 183 HIS A CA 1
ATOM 1511 C C . HIS A 1 183 ? 11.029 -0.865 1.366 1.00 64.19 183 HIS A C 1
ATOM 1513 O O . HIS A 1 183 ? 10.283 -1.836 1.370 1.00 64.19 183 HIS A O 1
ATOM 1519 N N . THR A 1 184 ? 10.633 0.333 0.937 1.00 73.62 184 THR A N 1
ATOM 1520 C CA . THR A 1 184 ? 9.350 0.552 0.251 1.00 73.62 184 THR A CA 1
ATOM 1521 C C . THR A 1 184 ? 9.338 -0.096 -1.139 1.00 73.62 184 THR A C 1
ATOM 1523 O O . THR A 1 184 ? 10.405 -0.243 -1.741 1.00 73.62 184 THR A O 1
ATOM 1526 N N . PRO A 1 185 ? 8.161 -0.373 -1.738 1.00 76.19 185 PRO A N 1
ATOM 1527 C CA . PRO A 1 185 ? 8.082 -0.887 -3.106 1.00 76.19 185 PRO A CA 1
ATOM 1528 C C . PRO A 1 185 ? 8.882 -0.051 -4.116 1.00 76.19 185 PRO A C 1
ATOM 1530 O O . PRO A 1 185 ? 9.597 -0.601 -4.946 1.00 76.19 185 PRO A O 1
ATOM 1533 N N . SER A 1 186 ? 8.863 1.286 -4.005 1.00 77.88 186 SER A N 1
ATOM 1534 C CA . SER A 1 186 ? 9.716 2.150 -4.842 1.00 77.88 186 SER A CA 1
ATOM 1535 C C . SER A 1 186 ? 11.210 1.947 -4.640 1.00 77.88 186 SER A C 1
ATOM 1537 O O . SER A 1 186 ? 11.963 2.076 -5.600 1.00 77.88 186 SER A O 1
ATOM 1539 N N . TYR A 1 187 ? 11.648 1.709 -3.401 1.00 83.12 187 TYR A N 1
ATOM 1540 C CA . TYR A 1 187 ? 13.058 1.476 -3.117 1.00 83.12 187 TYR A CA 1
ATOM 1541 C C . TYR A 1 187 ? 13.508 0.186 -3.798 1.00 83.12 187 TYR A C 1
ATOM 1543 O O . TYR A 1 187 ? 14.517 0.190 -4.495 1.00 83.12 187 TYR A O 1
ATOM 1551 N N . VAL A 1 188 ? 12.715 -0.879 -3.669 1.00 82.50 188 VAL A N 1
ATOM 1552 C CA . VAL A 1 188 ? 13.038 -2.175 -4.267 1.00 82.50 188 VAL A CA 1
ATOM 1553 C C . VAL A 1 188 ? 13.054 -2.078 -5.791 1.00 82.50 188 VAL A C 1
ATOM 1555 O O . VAL A 1 188 ? 14.046 -2.449 -6.402 1.00 82.50 188 VAL A O 1
ATOM 1558 N N . ILE A 1 189 ? 12.033 -1.464 -6.405 1.00 87.44 189 ILE A N 1
ATOM 1559 C CA . ILE A 1 189 ? 12.004 -1.205 -7.857 1.00 87.44 189 ILE A CA 1
ATOM 1560 C C . ILE A 1 189 ? 13.276 -0.471 -8.310 1.00 87.44 189 ILE A C 1
ATOM 1562 O O . ILE A 1 189 ? 13.909 -0.874 -9.285 1.00 87.44 189 ILE A O 1
ATOM 1566 N N . ARG A 1 190 ? 13.673 0.591 -7.598 1.00 88.88 190 ARG A N 1
ATOM 1567 C CA . ARG A 1 190 ? 14.864 1.389 -7.917 1.00 88.88 190 ARG A CA 1
ATOM 1568 C C . ARG A 1 190 ? 16.146 0.560 -7.827 1.00 88.88 190 ARG A C 1
ATOM 1570 O O . ARG A 1 190 ? 16.935 0.583 -8.768 1.00 88.88 190 ARG A O 1
ATOM 1577 N N . GLU A 1 191 ? 16.347 -0.175 -6.737 1.00 88.81 191 GLU A N 1
ATOM 1578 C CA . GLU A 1 191 ? 17.531 -1.026 -6.559 1.00 88.81 191 GLU A CA 1
ATOM 1579 C C . GLU A 1 191 ? 17.587 -2.155 -7.593 1.00 88.81 191 GLU A C 1
ATOM 1581 O O . GLU A 1 191 ? 18.652 -2.420 -8.145 1.00 88.81 191 GLU A O 1
ATOM 1586 N N . THR A 1 192 ? 16.450 -2.779 -7.918 1.00 88.88 192 THR A N 1
ATOM 1587 C CA . THR A 1 192 ? 16.387 -3.868 -8.900 1.00 88.88 192 THR A CA 1
ATOM 1588 C C . THR A 1 192 ? 16.622 -3.375 -10.326 1.00 88.88 192 THR A C 1
ATOM 1590 O O . THR A 1 192 ? 17.307 -4.051 -11.084 1.00 88.88 192 THR A O 1
ATOM 1593 N N . ILE A 1 193 ? 16.102 -2.200 -10.703 1.00 90.75 193 ILE A N 1
ATOM 1594 C CA . ILE A 1 193 ? 16.243 -1.641 -12.061 1.00 90.75 193 ILE A CA 1
ATOM 1595 C C . ILE A 1 193 ? 17.599 -0.956 -12.273 1.00 90.75 193 ILE A C 1
ATOM 1597 O O . ILE A 1 193 ? 18.112 -0.942 -13.393 1.00 90.75 193 ILE A O 1
ATOM 1601 N N . SER A 1 194 ? 18.201 -0.388 -11.223 1.00 90.75 194 SER A N 1
ATOM 1602 C CA . SER A 1 194 ? 19.482 0.331 -11.288 1.00 90.75 194 SER A CA 1
ATOM 1603 C C . SER A 1 194 ? 20.585 -0.409 -12.073 1.00 90.75 194 SER A C 1
ATOM 1605 O O . SER A 1 194 ? 21.143 0.203 -12.993 1.00 90.75 194 SER A O 1
ATOM 1607 N N . PRO A 1 195 ? 20.865 -1.708 -11.829 1.00 91.88 195 PRO A N 1
ATOM 1608 C CA . PRO A 1 195 ? 21.890 -2.444 -12.571 1.00 91.88 195 PRO A CA 1
ATOM 1609 C C . PRO A 1 195 ? 21.458 -2.895 -13.977 1.00 91.88 195 PRO A C 1
ATOM 1611 O O . PRO A 1 195 ? 22.311 -3.313 -14.756 1.00 91.88 195 PRO A O 1
ATOM 1614 N N . LEU A 1 196 ? 20.168 -2.832 -14.324 1.00 91.19 196 LEU A N 1
ATOM 1615 C CA . LEU A 1 196 ? 19.649 -3.378 -15.583 1.00 91.19 196 LEU A CA 1
ATOM 1616 C C . LEU A 1 196 ? 19.863 -2.410 -16.744 1.00 91.19 196 LEU A C 1
ATOM 1618 O O . LEU A 1 196 ? 19.616 -1.211 -16.626 1.00 91.19 196 LEU A O 1
ATOM 1622 N N . THR A 1 197 ? 20.288 -2.922 -17.891 1.00 86.81 197 THR A N 1
ATOM 1623 C CA . THR A 1 197 ? 20.456 -2.137 -19.128 1.00 86.81 197 THR A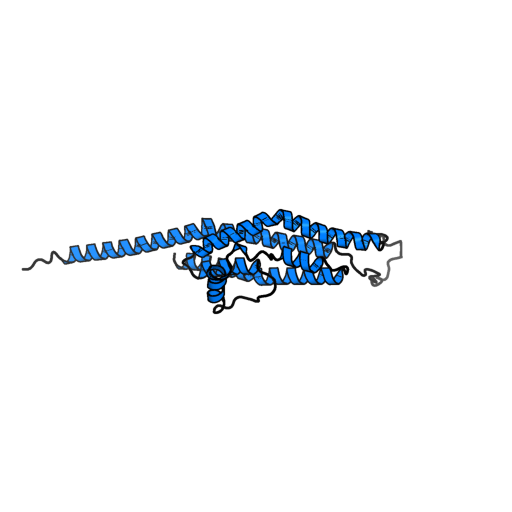 CA 1
ATOM 1624 C C . THR A 1 197 ? 19.511 -2.578 -20.237 1.00 86.81 197 THR A C 1
ATOM 1626 O O . THR A 1 197 ? 19.486 -1.951 -21.288 1.00 86.81 197 THR A O 1
ATOM 1629 N N . ASP A 1 198 ? 18.774 -3.664 -20.018 1.00 87.75 198 ASP A N 1
ATOM 1630 C CA . ASP A 1 198 ? 17.850 -4.254 -20.977 1.00 87.75 198 ASP A CA 1
ATOM 1631 C C . ASP A 1 198 ? 16.414 -3.820 -20.663 1.00 87.75 198 ASP A C 1
ATOM 1633 O O . ASP A 1 198 ? 15.937 -3.986 -19.540 1.00 87.75 198 ASP A O 1
ATOM 1637 N N . ASP A 1 199 ? 15.724 -3.248 -21.648 1.00 87.31 199 ASP A N 1
ATOM 1638 C CA . ASP A 1 199 ? 14.371 -2.714 -21.480 1.00 87.31 199 ASP A CA 1
ATOM 1639 C C . ASP A 1 199 ? 13.335 -3.786 -21.120 1.00 87.31 199 ASP A C 1
ATOM 1641 O O . ASP A 1 199 ? 12.462 -3.517 -20.298 1.00 87.31 199 ASP A O 1
ATOM 1645 N N . GLU A 1 200 ? 13.459 -5.007 -21.646 1.00 89.81 200 GLU A N 1
ATOM 1646 C CA . GLU A 1 200 ? 12.539 -6.110 -21.344 1.00 89.81 200 GLU A CA 1
ATOM 1647 C C . GLU A 1 200 ? 12.707 -6.603 -19.902 1.00 89.81 200 GLU A C 1
ATOM 1649 O O . GLU A 1 200 ? 11.722 -6.863 -19.203 1.00 89.81 200 GLU A O 1
ATOM 1654 N N . GLN A 1 201 ? 13.942 -6.650 -19.398 1.00 92.06 201 GLN A N 1
ATOM 1655 C CA . GLN A 1 201 ? 14.188 -6.931 -17.981 1.00 92.06 201 GLN A CA 1
ATOM 1656 C C . GLN A 1 201 ? 13.583 -5.848 -17.080 1.00 92.06 201 GLN A C 1
ATOM 1658 O O . GLN A 1 201 ? 12.928 -6.163 -16.087 1.00 92.06 201 GLN A O 1
ATOM 1663 N N . ILE A 1 202 ? 13.749 -4.571 -17.439 1.00 91.62 202 ILE A N 1
ATOM 1664 C CA . ILE A 1 202 ? 13.156 -3.457 -16.687 1.00 91.62 202 ILE A CA 1
ATOM 1665 C C . ILE A 1 202 ? 11.623 -3.537 -16.735 1.00 91.62 202 ILE A C 1
ATOM 1667 O O . ILE A 1 202 ? 10.962 -3.382 -15.706 1.00 91.62 202 ILE A O 1
ATOM 1671 N N . ARG A 1 203 ? 11.050 -3.830 -17.908 1.00 92.75 203 ARG A N 1
ATOM 1672 C CA . ARG A 1 203 ? 9.609 -4.019 -18.117 1.00 92.75 203 ARG A CA 1
ATOM 1673 C C . ARG A 1 203 ? 9.065 -5.137 -17.234 1.00 92.75 203 ARG A C 1
ATOM 1675 O O . ARG A 1 203 ? 8.049 -4.929 -16.577 1.00 92.75 203 ARG A O 1
ATOM 1682 N N . THR A 1 204 ? 9.770 -6.264 -17.163 1.00 92.38 204 THR A N 1
ATOM 1683 C CA . THR A 1 204 ? 9.415 -7.409 -16.312 1.00 92.38 204 THR A CA 1
ATOM 1684 C C . THR A 1 204 ? 9.360 -7.000 -14.841 1.00 92.38 204 THR A C 1
ATOM 1686 O O . THR A 1 204 ? 8.338 -7.201 -14.189 1.00 92.38 204 THR A O 1
ATOM 1689 N N . VAL A 1 205 ? 10.399 -6.329 -14.329 1.00 91.44 205 VAL A N 1
ATOM 1690 C CA . VAL A 1 205 ? 10.435 -5.861 -12.930 1.00 91.44 205 VAL A CA 1
ATOM 1691 C C . VAL A 1 205 ? 9.271 -4.914 -12.624 1.00 91.44 205 VAL A C 1
ATOM 1693 O O . VAL A 1 205 ? 8.614 -5.037 -11.589 1.00 91.44 205 VAL A O 1
ATOM 1696 N N . LEU A 1 206 ? 8.981 -3.977 -13.530 1.00 91.56 206 LEU A N 1
ATOM 1697 C CA . LEU A 1 206 ? 7.870 -3.037 -13.374 1.00 91.56 206 LEU A CA 1
ATOM 1698 C C . LEU A 1 206 ? 6.503 -3.739 -13.412 1.00 91.56 206 LEU A C 1
ATOM 1700 O O . LEU A 1 206 ? 5.629 -3.415 -12.609 1.00 91.56 206 LEU A O 1
ATOM 1704 N N . GLN A 1 207 ? 6.311 -4.710 -14.308 1.00 92.12 207 GLN A N 1
ATOM 1705 C CA . GLN A 1 207 ? 5.079 -5.498 -14.401 1.00 92.12 207 GLN A CA 1
ATOM 1706 C C . GLN A 1 207 ? 4.858 -6.368 -13.161 1.00 92.12 207 GLN A C 1
ATOM 1708 O O . GLN A 1 207 ? 3.745 -6.405 -12.635 1.00 92.12 207 GLN A O 1
ATOM 1713 N N . GLU A 1 208 ? 5.905 -7.018 -12.655 1.00 89.75 208 GLU A N 1
ATOM 1714 C CA . GLU A 1 208 ? 5.840 -7.790 -11.413 1.00 89.75 208 GLU A CA 1
ATOM 1715 C C . GLU A 1 208 ? 5.486 -6.900 -10.223 1.00 89.75 208 GLU A C 1
ATOM 1717 O O . GLU A 1 208 ? 4.594 -7.237 -9.441 1.00 89.75 208 GLU A O 1
ATOM 1722 N N . ALA A 1 209 ? 6.132 -5.736 -10.106 1.00 88.69 209 ALA A N 1
ATOM 1723 C CA . ALA A 1 209 ? 5.810 -4.767 -9.068 1.00 88.69 209 ALA A CA 1
ATOM 1724 C C . ALA A 1 209 ? 4.343 -4.326 -9.160 1.00 88.69 209 ALA A C 1
ATOM 1726 O O . ALA A 1 209 ? 3.627 -4.354 -8.161 1.00 88.69 209 ALA A O 1
ATOM 1727 N N . ARG A 1 210 ? 3.864 -3.991 -10.365 1.00 90.19 210 ARG A N 1
ATOM 1728 C CA . ARG A 1 210 ? 2.464 -3.627 -10.614 1.00 90.19 210 ARG A CA 1
ATOM 1729 C C . ARG A 1 210 ? 1.494 -4.727 -10.184 1.00 90.19 210 ARG A C 1
ATOM 1731 O O . ARG A 1 210 ? 0.510 -4.428 -9.512 1.00 90.19 210 ARG A O 1
ATOM 1738 N N . SER A 1 211 ? 1.754 -5.975 -10.581 1.00 89.25 211 SER A N 1
ATOM 1739 C CA . SER A 1 211 ? 0.914 -7.122 -10.218 1.00 89.25 211 SER A CA 1
ATOM 1740 C C . SER A 1 211 ? 0.825 -7.256 -8.704 1.00 89.25 211 SER A C 1
ATOM 1742 O O . SER A 1 211 ? -0.269 -7.253 -8.154 1.00 89.25 211 SER A O 1
ATOM 1744 N N . ARG A 1 212 ? 1.973 -7.236 -8.019 1.00 85.06 212 ARG A N 1
ATOM 1745 C CA . ARG A 1 212 ? 2.032 -7.368 -6.560 1.00 85.06 212 ARG A CA 1
ATOM 1746 C C . ARG A 1 212 ? 1.243 -6.268 -5.857 1.00 85.06 212 ARG A C 1
ATOM 1748 O O . ARG A 1 212 ? 0.447 -6.568 -4.975 1.00 85.06 212 ARG A O 1
ATOM 1755 N N . LEU A 1 213 ? 1.403 -5.003 -6.255 1.00 86.75 213 LEU A N 1
ATOM 1756 C CA . LEU A 1 213 ? 0.627 -3.908 -5.657 1.00 86.75 213 LEU A CA 1
ATOM 1757 C C . LEU A 1 213 ? -0.888 -4.125 -5.816 1.00 86.75 213 LEU A C 1
ATOM 1759 O O . LEU A 1 213 ? -1.642 -3.833 -4.887 1.00 86.75 213 LEU A O 1
ATOM 1763 N N . ASN A 1 214 ? -1.327 -4.668 -6.954 1.00 88.56 214 ASN A N 1
ATOM 1764 C CA . ASN A 1 214 ? -2.730 -5.009 -7.198 1.00 88.56 214 ASN A CA 1
ATOM 1765 C C . ASN A 1 214 ? -3.200 -6.260 -6.439 1.00 88.56 214 ASN A C 1
ATOM 1767 O O . ASN A 1 214 ? -4.391 -6.368 -6.170 1.00 88.56 214 ASN A O 1
ATOM 1771 N N . ASP A 1 215 ? -2.302 -7.166 -6.054 1.00 85.06 215 ASP A N 1
ATOM 1772 C CA . ASP A 1 215 ? -2.636 -8.350 -5.251 1.00 85.06 215 ASP A CA 1
ATOM 1773 C C . ASP A 1 215 ? -2.799 -8.009 -3.755 1.00 85.06 215 ASP A C 1
ATOM 1775 O O . ASP A 1 215 ? -3.651 -8.575 -3.062 1.00 85.06 215 ASP A O 1
ATOM 1779 N N . TYR A 1 216 ? -2.023 -7.045 -3.240 1.00 81.81 216 TYR A N 1
ATOM 1780 C CA . TYR A 1 216 ? -2.115 -6.600 -1.839 1.00 81.81 216 TYR A CA 1
ATOM 1781 C C . TYR A 1 216 ? -3.209 -5.557 -1.599 1.00 81.81 216 TYR A C 1
ATOM 1783 O O . TYR A 1 216 ? -3.824 -5.540 -0.529 1.00 81.81 216 TYR A O 1
ATOM 1791 N N . TYR A 1 217 ? -3.487 -4.690 -2.576 1.00 88.19 217 TYR A N 1
ATOM 1792 C CA . TYR A 1 217 ? -4.490 -3.630 -2.440 1.00 88.19 217 TYR A CA 1
ATOM 1793 C C . TYR A 1 217 ? -5.891 -4.126 -1.996 1.00 88.19 217 TYR A C 1
ATOM 1795 O O . TYR A 1 217 ? -6.479 -3.528 -1.081 1.00 88.19 217 TYR A O 1
ATOM 1803 N N . PRO A 1 218 ? -6.436 -5.230 -2.554 1.00 87.69 218 PRO A N 1
ATOM 1804 C CA . PRO A 1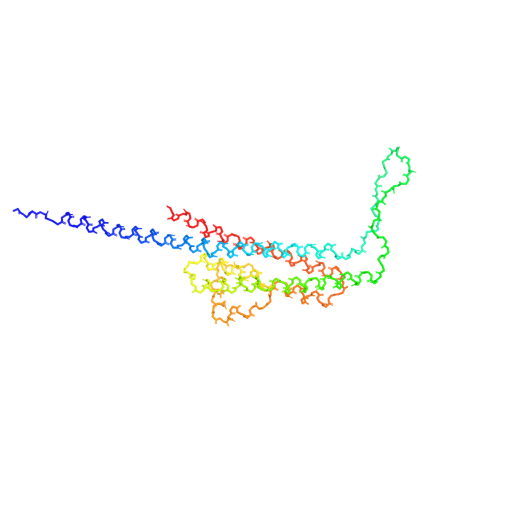 218 ? -7.716 -5.787 -2.129 1.00 87.69 218 PRO A CA 1
ATOM 1805 C C . PRO A 1 218 ? -7.750 -6.206 -0.661 1.00 87.69 218 PRO A C 1
ATOM 1807 O O . PRO A 1 218 ? -8.805 -6.106 -0.042 1.00 87.69 218 PRO A O 1
ATOM 1810 N N . GLN A 1 219 ? -6.626 -6.631 -0.077 1.00 83.00 219 GLN A N 1
ATOM 1811 C CA . GLN A 1 219 ? -6.573 -7.064 1.326 1.00 83.00 219 GLN A CA 1
ATOM 1812 C C . GLN A 1 219 ? -6.777 -5.883 2.270 1.00 83.00 219 GLN A C 1
ATOM 1814 O O . GLN A 1 219 ? -7.623 -5.934 3.162 1.00 83.00 219 GLN A O 1
ATOM 1819 N N . VAL A 1 220 ? -6.068 -4.779 2.018 1.00 87.00 220 VAL A N 1
ATOM 1820 C CA . VAL A 1 220 ? -6.231 -3.539 2.788 1.00 87.00 220 VAL A CA 1
ATOM 1821 C C . VAL A 1 220 ? -7.679 -3.050 2.702 1.00 87.00 220 VAL A C 1
ATOM 1823 O O . VAL A 1 220 ? -8.292 -2.714 3.718 1.00 87.00 220 VAL A O 1
ATOM 1826 N N . SER A 1 221 ? -8.246 -3.066 1.493 1.00 88.44 221 SER A N 1
ATOM 1827 C CA . SER A 1 221 ? -9.632 -2.657 1.250 1.00 88.44 221 SER A CA 1
ATOM 1828 C C . SER A 1 221 ? -10.636 -3.575 1.956 1.00 88.44 221 SER A C 1
ATOM 1830 O O . SER A 1 221 ? -11.557 -3.091 2.611 1.00 88.44 221 SER A O 1
ATOM 1832 N N . PHE A 1 222 ? -10.426 -4.892 1.905 1.00 87.38 222 PHE A N 1
ATOM 1833 C CA . PHE A 1 222 ? -11.257 -5.876 2.594 1.00 87.38 222 PHE A CA 1
ATOM 1834 C C . PHE A 1 222 ? -11.251 -5.672 4.113 1.00 87.38 222 PHE A C 1
ATOM 1836 O O . PHE A 1 222 ? -12.316 -5.663 4.733 1.00 87.38 222 PHE A O 1
ATOM 1843 N N . CYS A 1 223 ? -10.079 -5.457 4.720 1.00 86.50 223 CYS A N 1
ATOM 1844 C CA . CYS A 1 223 ? -9.971 -5.193 6.155 1.00 86.50 223 CYS A CA 1
ATOM 1845 C C . CYS A 1 223 ? -10.726 -3.924 6.565 1.00 86.50 223 CYS A C 1
ATOM 1847 O O . CYS A 1 223 ? -11.435 -3.939 7.572 1.00 86.50 223 CYS A O 1
ATOM 1849 N N . LEU A 1 224 ? -10.650 -2.851 5.771 1.00 90.50 224 LEU A N 1
ATOM 1850 C CA . LEU A 1 224 ? -11.434 -1.644 6.030 1.00 90.50 224 LEU A CA 1
ATOM 1851 C C . LEU A 1 224 ? -12.942 -1.921 5.958 1.00 90.50 224 LEU A C 1
ATOM 1853 O O . LEU A 1 224 ? -13.681 -1.531 6.863 1.00 90.50 224 LEU A O 1
ATOM 1857 N N . THR A 1 225 ? -13.405 -2.618 4.915 1.00 89.31 225 THR A N 1
ATOM 1858 C CA . THR A 1 225 ? -14.823 -2.978 4.769 1.00 89.31 225 THR A CA 1
ATOM 1859 C C . THR A 1 225 ? -15.312 -3.821 5.945 1.00 89.31 225 THR A C 1
ATOM 1861 O O . THR A 1 225 ? -16.441 -3.638 6.402 1.00 89.31 225 THR A O 1
ATOM 1864 N N . LYS A 1 226 ? -14.472 -4.715 6.484 1.00 88.56 226 LYS A N 1
ATOM 1865 C CA . LYS A 1 226 ? -14.790 -5.483 7.695 1.00 88.56 226 LYS A CA 1
ATOM 1866 C C . LYS A 1 226 ? -14.951 -4.595 8.924 1.00 88.56 226 LYS A C 1
ATOM 1868 O O . LYS A 1 226 ? -15.938 -4.771 9.629 1.00 88.56 226 LYS A O 1
ATOM 1873 N N . ILE A 1 227 ? -14.063 -3.622 9.142 1.00 88.56 227 ILE A N 1
ATOM 1874 C CA . ILE A 1 227 ? -14.212 -2.645 10.237 1.00 88.56 227 ILE A CA 1
ATOM 1875 C C . ILE A 1 227 ? -15.520 -1.862 10.073 1.00 88.56 227 ILE A C 1
ATOM 1877 O O . ILE A 1 227 ? -16.288 -1.736 11.020 1.00 88.56 227 ILE A O 1
ATOM 1881 N N . GLN A 1 228 ? -15.806 -1.376 8.863 1.00 89.44 228 GLN A N 1
ATOM 1882 C CA . GLN A 1 228 ? -17.019 -0.606 8.591 1.00 89.44 228 GLN A CA 1
ATOM 1883 C C . GLN A 1 228 ? -18.296 -1.433 8.808 1.00 89.44 228 GLN A C 1
ATOM 1885 O O . GLN A 1 228 ? -19.259 -0.936 9.381 1.00 89.44 228 GLN A O 1
ATOM 1890 N N . THR A 1 229 ? -18.304 -2.693 8.371 1.00 88.25 229 THR A N 1
ATOM 1891 C CA . THR A 1 229 ? -19.448 -3.602 8.548 1.00 88.25 229 THR A CA 1
ATOM 1892 C C . THR A 1 229 ? -19.664 -3.933 10.023 1.00 88.25 229 THR A C 1
ATOM 1894 O O . THR A 1 229 ? -20.799 -3.961 10.483 1.00 88.25 229 THR A O 1
ATOM 1897 N N . ASP A 1 230 ? -18.584 -4.148 10.776 1.00 87.75 230 ASP A N 1
ATOM 1898 C CA . ASP A 1 230 ? -18.650 -4.401 12.216 1.00 87.75 230 ASP A CA 1
ATOM 1899 C C . ASP A 1 230 ? -19.231 -3.200 12.977 1.00 87.75 230 ASP A C 1
ATOM 1901 O O . ASP A 1 230 ? -20.101 -3.370 13.822 1.00 87.75 230 ASP A O 1
ATOM 1905 N N . LEU A 1 231 ? -18.847 -1.974 12.607 1.00 86.19 231 LEU A N 1
ATOM 1906 C CA . LEU A 1 231 ? -19.442 -0.762 13.178 1.00 86.19 231 LEU A CA 1
ATOM 1907 C C . LEU A 1 231 ? -20.947 -0.659 12.899 1.00 86.19 231 LEU A C 1
ATOM 1909 O O . LEU A 1 231 ? -21.683 -0.206 13.767 1.00 86.19 231 LEU A O 1
ATOM 1913 N N . LEU A 1 232 ? -21.404 -1.084 11.717 1.00 81.62 232 LEU A N 1
ATOM 1914 C CA . LEU A 1 232 ? -22.820 -1.043 11.337 1.00 81.62 232 LEU A CA 1
ATOM 1915 C C . LEU A 1 232 ? -23.659 -2.154 11.982 1.00 81.62 232 LEU A C 1
ATOM 1917 O O . LEU A 1 232 ? -24.845 -1.952 12.192 1.00 81.62 232 LEU A O 1
ATOM 1921 N N . ASN A 1 23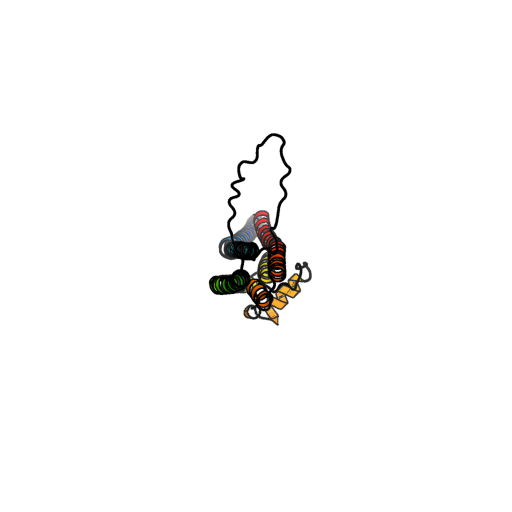3 ? -23.067 -3.313 12.281 1.00 75.06 233 ASN A N 1
ATOM 1922 C CA . ASN A 1 233 ? -23.773 -4.447 12.891 1.00 75.06 233 ASN A CA 1
ATOM 1923 C C . ASN A 1 233 ? -23.923 -4.325 14.417 1.00 75.06 233 ASN A C 1
ATOM 1925 O O . ASN A 1 233 ? -24.680 -5.088 15.015 1.00 75.06 233 ASN A O 1
ATOM 1929 N N . VAL A 1 234 ? -23.164 -3.422 15.043 1.00 59.81 234 VAL A N 1
ATOM 1930 C CA . VAL A 1 234 ? -23.229 -3.121 16.485 1.00 59.81 234 VAL A CA 1
ATOM 1931 C C . VAL A 1 234 ? -24.168 -1.931 16.776 1.00 59.81 234 VAL A C 1
ATOM 1933 O O . VAL A 1 234 ? -24.491 -1.689 17.937 1.00 59.81 234 VAL A O 1
ATOM 1936 N N . ALA A 1 235 ? -24.626 -1.219 15.737 1.00 47.62 235 ALA A N 1
ATOM 1937 C CA . ALA A 1 235 ? -25.613 -0.133 15.807 1.00 47.62 235 ALA A CA 1
ATOM 1938 C C . ALA A 1 235 ? -27.058 -0.654 15.714 1.00 47.62 235 ALA A C 1
ATOM 1940 O O . ALA A 1 235 ? -27.935 -0.044 16.368 1.00 47.62 235 ALA A O 1
#

Secondary structure (DSSP, 8-state):
-----HHHHHHHHHHHHHHHHHHHHHHHHHHHHHHIIIIIHHHHHHHHHHHHHHHHHHHHHHHHSPPS-----PPPPPTT----------------HHHHHHHHHHHHHHHHHHHHHHHHHHHHHHHHHHHHHTT--SHHHHHHHHHHHHHHS-TT-----HHHHHHHHHIIIIIS-GGG----HHHHHHHHHTT---HHHHHHHHHHHHHHHHHHHHHHHHHHHHHHHHHHH--

Mean predicted aligned error: 12.66 Å

Radius of gyration: 28.59 Å; Cα contacts (8 Å, |Δi|>4): 125; chains: 1; bounding box: 71×31×113 Å

pLDDT: mean 74.09, std 17.28, range [31.41, 92.75]

Nearest PDB structures (foldseek):
  6pbf-assembly1_A  TM=3.642E-01  e=2.340E+00  Oryctolagus cuniculus
  6d7o-assembly1_A  TM=4.137E-01  e=6.534E+00  Rattus norvegicus
  6dmw-assembly1_B  TM=2.898E-01  e=4.498E+00  Oryctolagus cuniculus
  6d7q-assembly1_A  TM=2.092E-01  e=7.174E+00  Rattus norvegicus

Sequence (235 aa):
MLSLPSFGILAKAFKDFFDIIFKIGEYEQAQREKKFKEVILPVYQTFNTIHAEYIKIIDFCIAALPLKDESTIDIPEIEGVTKSDPQKIYFMSDNTIDDYNKRIIFIKDFIEKERNKNDYNRIEVRSKSAAILLTADNLLEKRFLVSLFNYFLDFTTPMLDDNDLDSWISKLLEDNGVDKYTHTPSYVIRETISPLTDDEQIRTVLQEARSRLNDYYPQVSFCLTKIQTDLLNVA

Solvent-accessible surface area (backbone atoms only — not comparable to full-atom values): 13909 Å² total; per-residue (Å²): 133,86,78,80,76,56,62,68,54,50,54,48,54,52,49,54,50,51,54,49,53,52,51,49,52,52,50,53,50,52,50,52,52,48,47,40,64,73,48,54,48,55,51,49,55,51,48,52,53,52,52,53,48,52,50,52,54,44,53,51,46,57,69,60,43,75,76,94,75,90,82,78,86,86,76,84,84,66,91,86,69,80,92,66,79,82,84,68,86,77,84,78,83,83,79,46,76,66,54,53,52,49,39,56,51,48,46,55,53,48,53,53,51,55,42,67,72,45,45,62,62,56,51,50,53,49,54,51,41,50,62,47,51,80,71,47,86,48,67,54,56,40,52,25,40,49,39,52,48,54,63,41,39,57,99,79,71,76,85,80,48,84,76,52,44,60,55,47,51,46,43,52,71,72,76,56,48,82,81,66,70,73,46,30,59,65,51,49,52,48,64,66,42,66,83,55,88,49,58,68,62,47,40,48,54,45,50,54,52,50,50,50,54,62,67,45,49,58,52,34,52,48,32,48,52,50,47,56,50,53,59,61,75,75,104